Protein AF-A0A6A2WGL2-F1 (afdb_monomer)

Foldseek 3Di:
DDDDDDDDDPDPDDDPPVPPPPPDDDDDDDDDDDDDDDPCPPLNVVLLLVLLQLLQLLLQLLQQQLPHHLCVVPNQQEDDDREAPRHHAPEDPVLNVLSVVSNVVSSVVSVVCCVPDPDDTPRYHDHHYDDLVCLCVLLVQDPDVVRQDCRHYDLSVLVRLLLSLLSVLLPPVRDVVSNVVSVVVNVVSLVVLLVFQQPDDPPDPDGSQRSQCSSQVSSCVSSPDDRSDQGNDHPPVGDPVVVD

Nearest PDB structures (foldseek):
  3icq-assembly1_T  TM=2.685E-01  e=8.295E+00  Schizosaccharomyces pombe

Secondary structure (DSSP, 8-state):
---------S-----TTGGGGSS-S----------------HHHHHHHHHHHHHHHHHHHHHHHTTT--HHHHSTTSEESPPPBS-------HHHHHHHHHHHHHHHHHHHHHHHHSSPPSSEEPP--B--HHHHHHHHT----SS---TTSSHHHHHHHHHHHHHHHHH-TTS-HHHHHHHHHHHHHHHHHHHTTTTSB-TTSS-BHHHHHHHHHHHHHHHT-SS-S---SS--TTTSGGGG-

Mean predicted aligned error: 12.47 Å

Structure (mmCIF, N/CA/C/O backbone):
data_AF-A0A6A2WGL2-F1
#
_entry.id   AF-A0A6A2WGL2-F1
#
loop_
_atom_site.group_PDB
_atom_site.id
_atom_site.type_symbol
_atom_site.label_atom_id
_atom_site.label_alt_id
_atom_site.label_comp_id
_atom_site.label_asym_id
_atom_site.label_entity_id
_atom_site.label_seq_id
_atom_site.pdbx_PDB_ins_code
_atom_site.Cartn_x
_atom_site.Cartn_y
_atom_site.Cartn_z
_atom_site.occupancy
_atom_site.B_iso_or_equiv
_atom_site.auth_seq_id
_atom_site.auth_comp_id
_atom_site.auth_asym_id
_atom_site.auth_atom_id
_atom_site.pdbx_PDB_model_num
ATOM 1 N N . MET A 1 1 ? 11.106 48.483 15.332 1.00 36.28 1 MET A N 1
ATOM 2 C CA . MET A 1 1 ? 10.880 47.188 14.658 1.00 36.28 1 MET A CA 1
ATOM 3 C C . MET A 1 1 ? 9.515 47.279 13.982 1.00 36.28 1 MET A C 1
ATOM 5 O O . MET A 1 1 ? 8.499 47.112 14.638 1.00 36.28 1 MET A O 1
ATOM 9 N N . LYS A 1 2 ? 9.494 47.781 12.741 1.00 23.84 2 LYS A N 1
ATOM 10 C CA . LYS A 1 2 ? 8.288 48.181 11.996 1.00 23.84 2 LYS A CA 1
ATOM 11 C C . LYS A 1 2 ? 7.944 47.111 10.950 1.00 23.84 2 LYS A C 1
ATOM 13 O O . LYS A 1 2 ? 8.839 46.689 10.230 1.00 23.84 2 LYS A O 1
ATOM 18 N N . SER A 1 3 ? 6.660 46.741 10.927 1.00 25.81 3 SER A N 1
ATOM 19 C CA . SER A 1 3 ? 5.815 46.317 9.793 1.00 25.81 3 SER A CA 1
ATOM 20 C C . SER A 1 3 ? 6.381 45.362 8.734 1.00 25.81 3 SER A C 1
ATOM 22 O O . SER A 1 3 ? 7.195 45.783 7.926 1.00 25.81 3 SER A O 1
ATOM 24 N N . TYR A 1 4 ? 5.804 44.159 8.641 1.00 25.84 4 TYR A N 1
ATOM 25 C CA . TYR A 1 4 ? 5.390 43.527 7.374 1.00 25.84 4 TYR A CA 1
ATOM 26 C C . TYR A 1 4 ? 4.260 42.522 7.675 1.00 25.84 4 TYR A C 1
ATOM 28 O O . TYR A 1 4 ? 4.445 41.310 7.691 1.00 25.84 4 TYR A O 1
ATOM 36 N N . ILE A 1 5 ? 3.081 43.064 7.980 1.00 33.53 5 ILE A N 1
ATOM 37 C CA . ILE A 1 5 ? 1.790 42.418 7.733 1.00 33.53 5 ILE A CA 1
ATOM 38 C C . ILE A 1 5 ? 1.185 43.274 6.630 1.00 33.53 5 ILE A C 1
ATOM 40 O O . ILE A 1 5 ? 0.876 44.424 6.908 1.00 33.53 5 ILE A O 1
ATOM 44 N N . GLU A 1 6 ? 1.140 42.759 5.402 1.00 29.11 6 GLU A N 1
ATOM 45 C CA . GLU A 1 6 ? 0.156 43.074 4.352 1.00 29.11 6 GLU A CA 1
ATOM 46 C C . GLU A 1 6 ? 0.582 42.434 3.021 1.00 29.11 6 GLU A C 1
ATOM 48 O O . GLU A 1 6 ? 1.764 42.409 2.678 1.00 29.11 6 GLU A O 1
ATOM 53 N N . ASN A 1 7 ? -0.425 41.959 2.279 1.00 24.44 7 ASN A N 1
ATOM 54 C CA . ASN A 1 7 ? -0.412 41.394 0.920 1.00 24.44 7 ASN A CA 1
ATOM 55 C C . ASN A 1 7 ? -0.391 39.861 0.804 1.00 24.44 7 ASN A C 1
ATOM 57 O O . ASN A 1 7 ? 0.501 39.272 0.199 1.00 24.44 7 ASN A O 1
ATOM 61 N N . TYR A 1 8 ? -1.464 39.225 1.282 1.00 25.55 8 TYR A N 1
ATOM 62 C CA . TYR A 1 8 ? -2.014 38.057 0.589 1.00 25.55 8 TYR A CA 1
ATOM 63 C C . TYR A 1 8 ? -3.173 38.525 -0.296 1.00 25.55 8 TYR A C 1
ATOM 65 O O . TYR A 1 8 ? -4.264 38.815 0.188 1.00 25.55 8 TYR A O 1
ATOM 73 N N . ASP A 1 9 ? -2.906 38.625 -1.597 1.00 27.02 9 ASP A N 1
ATOM 74 C CA . ASP A 1 9 ? -3.932 38.749 -2.631 1.00 27.02 9 ASP A CA 1
ATOM 75 C C . ASP A 1 9 ? -4.714 37.424 -2.698 1.00 27.02 9 ASP A C 1
ATOM 77 O O . ASP A 1 9 ? -4.143 36.343 -2.862 1.00 27.02 9 ASP A O 1
ATOM 81 N N . VAL A 1 10 ? -6.034 37.509 -2.528 1.00 36.06 10 VAL A N 1
ATOM 82 C CA . VAL A 1 10 ? -6.990 36.392 -2.404 1.00 36.06 10 VAL A CA 1
ATOM 83 C C . VAL A 1 10 ? -7.327 35.769 -3.770 1.00 36.06 10 VAL A C 1
ATOM 85 O O . VAL A 1 10 ? -8.364 35.135 -3.961 1.00 36.06 10 VAL A O 1
ATOM 88 N N . SER A 1 11 ? -6.447 35.898 -4.758 1.00 31.61 11 SER A N 1
ATOM 89 C CA . SER A 1 11 ? -6.623 35.318 -6.086 1.00 31.61 11 SER A CA 1
ATOM 90 C C . SER A 1 11 ? -5.542 34.270 -6.365 1.00 31.61 11 SER A C 1
ATOM 92 O O . SER A 1 11 ? -4.503 34.525 -6.963 1.00 31.61 11 SER A O 1
ATOM 94 N N . GLY A 1 12 ? -5.786 33.033 -5.921 1.00 36.41 12 GLY A N 1
ATOM 95 C CA . GLY A 1 12 ? -4.891 31.885 -6.114 1.00 36.41 12 GLY A CA 1
ATOM 96 C C . GLY A 1 12 ? -4.581 31.561 -7.585 1.00 36.41 12 GLY A C 1
ATOM 97 O O . GLY A 1 12 ? -5.156 30.639 -8.168 1.00 36.41 12 GLY A O 1
ATOM 98 N N . ARG A 1 13 ? -3.620 32.272 -8.181 1.00 27.39 13 ARG A N 1
ATOM 99 C CA . ARG A 1 13 ? -3.036 31.989 -9.497 1.00 27.39 13 ARG A CA 1
ATOM 100 C C . ARG A 1 13 ? -1.512 32.063 -9.426 1.00 27.39 13 ARG A C 1
ATOM 102 O O . ARG A 1 13 ? -0.927 33.135 -9.502 1.00 27.39 13 ARG A O 1
ATOM 109 N N . PHE A 1 14 ? -0.862 30.902 -9.380 1.00 32.06 14 PHE A N 1
ATOM 110 C CA . PHE A 1 14 ? 0.558 30.802 -9.725 1.00 32.06 14 PHE A CA 1
ATOM 111 C C . PHE A 1 14 ? 0.734 30.878 -11.250 1.00 32.06 14 PHE A C 1
ATOM 113 O O . PHE A 1 14 ? -0.003 30.233 -12.001 1.00 32.06 14 PHE A O 1
ATOM 120 N N . THR A 1 15 ? 1.700 31.679 -11.713 1.00 33.75 15 THR A N 1
ATOM 121 C CA . THR A 1 15 ? 1.966 31.925 -13.142 1.00 33.75 15 THR A CA 1
ATOM 122 C C . THR A 1 15 ? 3.130 31.078 -13.676 1.00 33.75 15 THR A C 1
ATOM 124 O O . THR A 1 15 ? 3.989 30.605 -12.940 1.00 33.75 15 THR A O 1
ATOM 127 N N . SER A 1 16 ? 3.173 30.888 -15.000 1.00 34.72 16 SER A N 1
ATOM 128 C CA . SER A 1 16 ? 4.061 29.985 -15.763 1.00 34.72 16 SER A CA 1
ATOM 129 C C . SER A 1 16 ? 5.571 30.280 -15.706 1.00 34.72 16 SER A C 1
ATOM 131 O O . SER A 1 16 ? 6.351 29.703 -16.471 1.00 34.72 16 SER A O 1
ATOM 133 N N . ARG A 1 17 ? 6.019 31.204 -14.852 1.00 30.33 17 ARG A N 1
ATOM 134 C CA . ARG A 1 17 ? 7.416 31.650 -14.797 1.00 30.33 17 ARG A CA 1
ATOM 135 C C . ARG A 1 17 ? 8.270 30.813 -13.829 1.00 30.33 17 ARG A C 1
ATOM 137 O O . ARG A 1 17 ? 9.447 30.651 -14.134 1.00 30.33 17 ARG A O 1
ATOM 144 N N . ASP A 1 18 ? 7.673 30.141 -12.840 1.00 33.06 18 ASP A N 1
ATOM 145 C CA . ASP A 1 18 ? 8.401 29.307 -11.858 1.00 33.06 18 ASP A CA 1
ATOM 146 C C . ASP A 1 18 ? 8.795 27.904 -12.362 1.00 33.06 18 ASP A C 1
ATOM 148 O O . ASP A 1 18 ? 9.671 27.254 -11.802 1.00 33.06 18 ASP A O 1
ATOM 152 N N . LEU A 1 19 ? 8.228 27.438 -13.480 1.00 39.41 19 LEU A N 1
ATOM 153 C CA . LEU A 1 19 ? 8.537 26.119 -14.064 1.00 39.41 19 LEU A CA 1
ATOM 154 C C . LEU A 1 19 ? 9.695 26.140 -15.081 1.00 39.41 19 LEU A C 1
ATOM 156 O O . LEU A 1 19 ? 10.021 25.116 -15.682 1.00 39.41 19 LEU A O 1
ATOM 160 N N . ARG A 1 20 ? 10.333 27.297 -15.305 1.00 32.31 20 ARG A N 1
ATOM 161 C CA . ARG A 1 20 ? 11.395 27.451 -16.319 1.00 32.31 20 ARG A CA 1
ATOM 162 C C . ARG A 1 20 ? 12.791 27.006 -15.868 1.00 32.31 20 ARG A C 1
ATOM 164 O O . ARG A 1 20 ? 13.670 26.905 -16.719 1.00 32.31 20 ARG A O 1
ATOM 171 N N . GLY A 1 21 ? 12.992 26.695 -14.587 1.00 28.42 21 GLY A N 1
ATOM 172 C CA . GLY A 1 21 ? 14.300 26.296 -14.051 1.00 28.42 21 GLY A CA 1
ATOM 173 C C . GLY A 1 21 ? 14.721 24.849 -14.332 1.00 28.42 21 GLY A C 1
ATOM 174 O O . GLY A 1 21 ? 15.909 24.556 -14.299 1.00 28.42 21 GLY A O 1
ATOM 175 N N . PHE A 1 22 ? 13.788 23.943 -14.644 1.00 32.47 22 PHE A N 1
ATOM 176 C CA . PHE A 1 22 ? 14.088 22.501 -14.680 1.00 32.47 22 PHE A CA 1
ATOM 177 C C . PHE A 1 22 ? 14.229 21.904 -16.094 1.00 32.47 22 PHE A C 1
ATOM 179 O O . PHE A 1 22 ? 14.658 20.767 -16.250 1.00 32.47 22 PHE A O 1
ATOM 186 N N . GLY A 1 23 ? 13.860 22.653 -17.141 1.00 28.23 23 GLY A N 1
ATOM 187 C CA . GLY A 1 23 ? 13.575 22.095 -18.473 1.00 28.23 23 GLY A CA 1
ATOM 188 C C . GLY A 1 23 ? 14.530 22.466 -19.611 1.00 28.23 23 GLY A C 1
ATOM 189 O O . GLY A 1 23 ? 14.150 22.326 -20.771 1.00 28.23 23 GLY A O 1
ATOM 190 N N . ARG A 1 24 ? 15.736 22.985 -19.349 1.00 30.56 24 ARG A N 1
ATOM 191 C CA . ARG A 1 24 ? 16.671 23.364 -20.428 1.00 30.56 24 ARG A CA 1
ATOM 192 C C . ARG A 1 24 ? 18.068 22.793 -20.226 1.00 30.56 24 ARG A C 1
ATOM 194 O O . ARG A 1 24 ? 18.948 23.489 -19.738 1.00 30.56 24 ARG A O 1
ATOM 201 N N . ARG A 1 25 ? 18.265 21.560 -20.696 1.00 28.47 25 ARG A N 1
ATOM 202 C CA . ARG A 1 25 ? 19.442 21.099 -21.463 1.00 28.47 25 ARG A CA 1
ATOM 203 C C . ARG A 1 25 ? 19.284 19.606 -21.731 1.00 28.47 25 ARG A C 1
ATOM 205 O O . ARG A 1 25 ? 19.465 18.826 -20.811 1.00 28.47 25 ARG A O 1
ATOM 212 N N . LEU A 1 26 ? 18.928 19.259 -22.970 1.00 25.55 26 LEU A N 1
ATOM 213 C CA . LEU A 1 26 ? 19.309 18.047 -23.722 1.00 25.55 26 LEU A CA 1
ATOM 214 C C . LEU A 1 26 ? 18.261 17.788 -24.813 1.00 25.55 26 LEU A C 1
ATOM 216 O O . LEU A 1 26 ? 17.354 16.980 -24.663 1.00 25.55 26 LEU A O 1
ATOM 220 N N . LEU A 1 27 ? 18.388 18.512 -25.923 1.00 27.78 27 LEU A N 1
ATOM 221 C CA . LEU A 1 27 ? 17.825 18.110 -27.209 1.00 27.78 27 LEU A CA 1
ATOM 222 C C . LEU A 1 27 ? 18.878 18.400 -28.274 1.00 27.78 27 LEU A C 1
ATOM 224 O O . LEU A 1 27 ? 19.036 19.554 -28.659 1.00 27.78 27 LEU A O 1
ATOM 228 N N . VAL A 1 28 ? 19.575 17.366 -28.742 1.00 25.92 28 VAL A N 1
ATOM 229 C CA . VAL A 1 28 ? 20.161 17.328 -30.089 1.00 25.92 28 VAL A CA 1
ATOM 230 C C . VAL A 1 28 ? 20.095 15.882 -30.585 1.00 25.92 28 VAL A C 1
ATOM 232 O O . VAL A 1 28 ? 20.586 14.986 -29.905 1.00 25.92 28 VAL A O 1
ATOM 235 N N . GLY A 1 29 ? 19.504 15.682 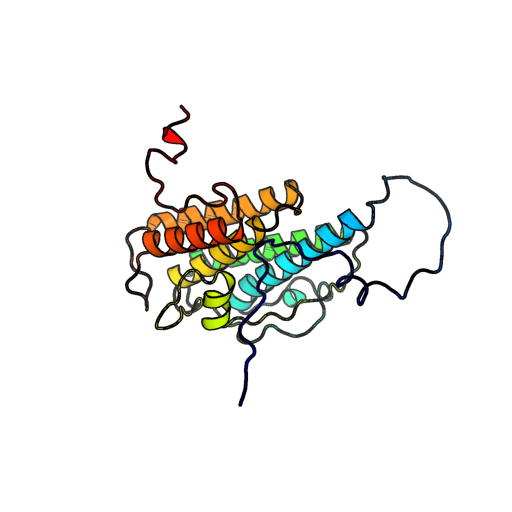-31.771 1.00 24.75 29 GLY A N 1
ATOM 236 C CA . GLY A 1 29 ? 19.700 14.480 -32.592 1.00 24.75 29 GLY A CA 1
ATOM 237 C C . GLY A 1 29 ? 18.427 13.771 -33.070 1.00 24.75 29 GLY A C 1
ATOM 238 O O . GLY A 1 29 ? 18.055 12.744 -32.517 1.00 24.75 29 GLY A O 1
ATOM 239 N N . GLN A 1 30 ? 17.786 14.286 -34.128 1.00 28.25 30 GLN A N 1
ATOM 240 C CA . GLN A 1 30 ? 16.960 13.484 -35.056 1.00 28.25 30 GLN A CA 1
ATOM 241 C C . GLN A 1 30 ? 17.913 12.733 -36.026 1.00 28.25 30 GLN A C 1
ATOM 243 O O . GLN A 1 30 ? 18.999 13.243 -36.273 1.00 28.25 30 GLN A O 1
ATOM 248 N N . THR A 1 31 ? 17.684 11.548 -36.610 1.00 27.31 31 THR A N 1
ATOM 249 C CA . THR A 1 31 ? 16.651 11.004 -37.537 1.00 27.31 31 THR A CA 1
ATOM 250 C C . THR A 1 31 ? 17.123 9.549 -37.875 1.00 27.31 31 THR A C 1
ATOM 252 O O . THR A 1 31 ? 18.311 9.285 -37.744 1.00 27.31 31 THR A O 1
ATOM 255 N N . THR A 1 32 ? 16.350 8.514 -38.251 1.00 25.92 32 THR A N 1
ATOM 256 C CA . THR A 1 32 ? 15.455 8.313 -39.418 1.00 25.92 32 THR A CA 1
ATOM 257 C C . THR A 1 32 ? 14.655 6.981 -39.287 1.00 25.92 32 THR A C 1
ATOM 259 O O . THR A 1 32 ? 15.206 6.004 -38.800 1.00 25.92 32 THR A O 1
ATOM 262 N N . ALA A 1 33 ? 13.394 6.968 -39.781 1.00 26.39 33 ALA A N 1
ATOM 263 C CA . ALA A 1 33 ? 12.636 5.868 -40.450 1.00 26.39 33 ALA A CA 1
ATOM 264 C C . ALA A 1 33 ? 12.412 4.487 -39.743 1.00 26.39 33 ALA A C 1
ATOM 266 O O . ALA A 1 33 ? 13.353 3.867 -39.291 1.00 26.39 33 ALA A O 1
ATOM 267 N N . THR A 1 34 ? 11.246 3.811 -39.678 1.00 28.20 34 THR A N 1
ATOM 268 C CA . THR A 1 34 ? 9.837 4.031 -40.075 1.00 28.20 34 THR A CA 1
ATOM 269 C C . THR A 1 34 ? 8.965 2.973 -39.361 1.00 28.20 34 THR A C 1
ATOM 271 O O . THR A 1 34 ? 9.225 1.784 -39.498 1.00 28.20 34 THR A O 1
ATOM 274 N N . THR A 1 35 ? 7.935 3.387 -38.616 1.00 27.27 35 THR A N 1
ATOM 275 C CA . THR A 1 35 ? 6.614 2.731 -38.412 1.00 27.27 35 THR A CA 1
ATOM 276 C C . THR A 1 35 ? 5.851 3.607 -37.412 1.00 27.27 35 THR A C 1
ATOM 278 O O . THR A 1 35 ? 6.120 3.612 -36.214 1.00 27.27 35 THR A O 1
ATOM 281 N N . ARG A 1 36 ? 4.965 4.475 -37.921 1.00 24.45 36 ARG A N 1
ATOM 282 C CA . ARG A 1 36 ? 4.274 5.491 -37.112 1.00 24.45 36 ARG A CA 1
ATOM 283 C C . ARG A 1 36 ? 3.147 4.857 -36.293 1.00 24.45 36 ARG A C 1
ATOM 285 O O . ARG A 1 36 ? 2.020 4.765 -36.764 1.00 24.45 36 ARG A O 1
ATOM 292 N N . PHE A 1 37 ? 3.432 4.534 -35.038 1.00 34.25 37 PHE A N 1
ATOM 293 C CA . PHE A 1 37 ? 2.474 4.813 -33.967 1.00 34.25 37 PHE A CA 1
ATOM 294 C C . PHE A 1 37 ? 2.588 6.307 -33.624 1.00 34.25 37 PHE A C 1
ATOM 296 O O . PHE A 1 37 ? 3.702 6.840 -33.689 1.00 34.25 37 PHE A O 1
ATOM 303 N N . PRO A 1 38 ? 1.488 7.028 -33.331 1.00 31.28 38 PRO A N 1
ATOM 304 C CA . PRO A 1 38 ? 1.571 8.454 -33.046 1.00 31.28 38 PRO A CA 1
ATOM 305 C C . PRO A 1 38 ? 2.524 8.661 -31.871 1.00 31.28 38 PRO A C 1
ATOM 307 O O . PRO A 1 38 ? 2.340 8.078 -30.802 1.00 31.28 38 PRO A O 1
ATOM 310 N N . ALA A 1 39 ? 3.567 9.459 -32.110 1.00 38.34 39 ALA A N 1
ATOM 311 C CA . ALA A 1 39 ? 4.531 9.847 -31.100 1.00 38.34 39 ALA A CA 1
ATOM 312 C C . ALA A 1 39 ? 3.758 10.371 -29.890 1.00 38.34 39 ALA A C 1
ATOM 314 O O . ALA A 1 39 ? 3.045 11.373 -29.975 1.00 38.34 39 ALA A O 1
ATOM 315 N N . ILE A 1 40 ? 3.862 9.643 -28.783 1.00 47.44 40 ILE A N 1
ATOM 316 C CA . ILE A 1 40 ? 3.313 10.024 -27.490 1.00 47.44 40 ILE A CA 1
ATOM 317 C C . ILE A 1 40 ? 3.977 11.363 -27.147 1.00 47.44 40 ILE A C 1
ATOM 319 O O . ILE A 1 40 ? 5.140 11.395 -26.756 1.00 47.44 40 ILE A O 1
ATOM 323 N N . GLY A 1 41 ? 3.284 12.481 -27.397 1.00 45.66 41 GLY A N 1
ATOM 324 C CA . GLY A 1 41 ? 3.835 13.821 -27.188 1.00 45.66 41 GLY A CA 1
ATOM 325 C C . GLY A 1 41 ? 4.374 13.973 -25.763 1.00 45.66 41 GLY A C 1
ATOM 326 O O . GLY A 1 41 ? 3.863 13.334 -24.843 1.00 45.66 41 GLY A O 1
ATOM 327 N N . GLY A 1 42 ? 5.386 14.824 -25.555 1.00 57.91 42 GLY A N 1
ATOM 328 C CA . GLY A 1 42 ? 6.131 14.912 -24.283 1.00 57.91 42 GLY A CA 1
ATOM 329 C C . GLY A 1 42 ? 5.269 15.091 -23.021 1.00 57.91 42 GLY A C 1
ATOM 330 O O . GLY A 1 42 ? 5.643 14.656 -21.937 1.00 57.91 42 GLY A O 1
ATOM 331 N N . PHE A 1 43 ? 4.060 15.635 -23.161 1.00 63.31 43 PHE A N 1
ATOM 332 C CA . PHE A 1 43 ? 3.079 15.745 -22.082 1.00 63.31 43 PHE A CA 1
ATOM 333 C C . PHE A 1 43 ? 2.498 14.400 -21.604 1.00 63.31 43 PHE A C 1
ATOM 335 O O . PHE A 1 43 ? 2.190 14.241 -20.424 1.00 63.31 43 PHE A O 1
ATOM 342 N N . HIS A 1 44 ? 2.342 13.421 -22.494 1.00 72.81 44 HIS A N 1
ATOM 343 C CA . HIS A 1 44 ? 1.874 12.081 -22.144 1.00 72.81 44 HIS A CA 1
ATOM 344 C C . HIS A 1 44 ? 2.985 11.238 -21.514 1.00 72.81 44 HIS A C 1
ATOM 346 O O . HIS A 1 44 ? 2.703 10.490 -20.581 1.00 72.81 44 HIS A O 1
ATOM 352 N N . LEU A 1 45 ? 4.236 11.402 -21.960 1.00 79.69 45 LEU A N 1
ATOM 353 C CA . LEU A 1 45 ? 5.382 10.712 -21.366 1.00 79.69 45 LEU A CA 1
ATOM 354 C C . LEU A 1 45 ? 5.574 11.119 -19.899 1.00 79.69 45 LEU A C 1
ATOM 356 O O . LEU A 1 45 ? 5.607 10.249 -19.038 1.00 79.69 45 LEU A O 1
ATOM 360 N N . ALA A 1 46 ? 5.536 12.418 -19.592 1.00 80.31 46 ALA A N 1
ATOM 361 C CA . ALA A 1 46 ? 5.627 12.912 -18.214 1.00 80.31 46 ALA A CA 1
ATOM 362 C C . ALA A 1 46 ? 4.515 12.362 -17.293 1.00 80.31 46 ALA A C 1
ATOM 364 O O . ALA A 1 46 ? 4.731 12.106 -16.109 1.00 80.31 46 ALA A O 1
ATOM 365 N N . ARG A 1 47 ? 3.305 12.138 -17.826 1.00 78.44 47 ARG A N 1
ATOM 366 C CA . ARG A 1 47 ? 2.202 11.512 -17.069 1.00 78.44 47 ARG A CA 1
ATOM 367 C C . ARG A 1 47 ? 2.466 10.034 -16.788 1.00 78.44 47 ARG A C 1
ATOM 369 O O . ARG A 1 47 ? 2.104 9.546 -15.719 1.00 78.44 47 ARG A O 1
ATOM 376 N N . ILE A 1 48 ? 3.066 9.329 -17.746 1.00 81.81 48 ILE A N 1
ATOM 377 C CA . ILE A 1 48 ? 3.470 7.930 -17.586 1.00 81.81 48 ILE A CA 1
ATOM 378 C C . ILE A 1 48 ? 4.616 7.840 -16.571 1.00 81.81 48 ILE A C 1
ATOM 380 O O . ILE A 1 48 ? 4.562 6.984 -15.695 1.00 81.81 48 ILE A O 1
ATOM 384 N N . GLU A 1 49 ? 5.595 8.743 -16.622 1.00 84.56 49 GLU A N 1
ATOM 385 C CA . GLU A 1 49 ? 6.697 8.817 -15.652 1.00 84.56 49 GLU A CA 1
ATOM 386 C C . GLU A 1 49 ? 6.188 9.022 -14.228 1.00 84.56 49 GLU A C 1
ATOM 388 O O . GLU A 1 49 ? 6.520 8.233 -13.344 1.00 84.56 49 GLU A O 1
ATOM 393 N N . LEU A 1 50 ? 5.320 10.018 -14.015 1.00 80.69 50 LEU A N 1
ATOM 394 C CA . LEU A 1 50 ? 4.702 10.260 -12.711 1.00 80.69 50 LEU A CA 1
ATOM 395 C C . LEU A 1 50 ? 3.962 9.014 -12.208 1.00 80.69 50 LEU A C 1
ATOM 397 O O . LEU A 1 50 ? 4.075 8.639 -11.043 1.00 80.69 50 LEU A O 1
ATOM 401 N N . PHE A 1 51 ? 3.221 8.341 -13.089 1.00 81.19 51 PHE A N 1
ATOM 402 C CA . PHE A 1 51 ? 2.519 7.120 -12.719 1.00 81.19 51 PHE A CA 1
ATOM 403 C C . PHE A 1 51 ? 3.469 5.989 -12.323 1.00 81.19 51 PHE A C 1
ATOM 405 O O . PHE A 1 51 ? 3.252 5.323 -11.312 1.00 81.19 51 PHE A O 1
ATOM 412 N N . VAL A 1 52 ? 4.517 5.766 -13.110 1.00 87.25 52 VAL A N 1
ATOM 413 C CA . VAL A 1 52 ? 5.516 4.735 -12.836 1.00 87.25 52 VAL A CA 1
ATOM 414 C C . VAL A 1 52 ? 6.227 5.016 -11.517 1.00 87.25 52 VAL A C 1
ATOM 416 O O . VAL A 1 52 ? 6.411 4.089 -10.736 1.00 87.25 52 VAL A O 1
ATOM 419 N N . GLN A 1 53 ? 6.546 6.275 -11.209 1.00 86.44 53 GLN A N 1
ATOM 420 C CA . GLN A 1 53 ? 7.114 6.657 -9.915 1.00 86.44 53 GLN A CA 1
ATOM 421 C C . GLN A 1 53 ? 6.168 6.318 -8.756 1.00 86.44 53 GLN A C 1
ATOM 423 O O . GLN A 1 53 ? 6.595 5.695 -7.787 1.00 86.44 53 GLN A O 1
ATOM 428 N N . LEU A 1 54 ? 4.875 6.638 -8.873 1.00 82.06 54 LEU A N 1
ATOM 429 C CA . LEU A 1 54 ? 3.875 6.278 -7.859 1.00 82.06 54 LEU A CA 1
ATOM 430 C C . LEU A 1 54 ? 3.720 4.755 -7.713 1.00 82.06 54 LEU A C 1
ATOM 432 O O . LEU A 1 54 ? 3.610 4.246 -6.596 1.00 82.06 54 LEU A O 1
ATOM 436 N N . LEU A 1 55 ? 3.768 4.006 -8.822 1.00 86.81 55 LEU A N 1
ATOM 437 C CA . LEU A 1 55 ? 3.795 2.544 -8.778 1.00 86.81 55 LEU A CA 1
ATOM 438 C C . LEU A 1 55 ? 5.048 2.019 -8.082 1.00 86.81 55 LEU A C 1
ATOM 440 O O . LEU A 1 55 ? 4.930 1.077 -7.304 1.00 86.81 55 LEU A O 1
ATOM 444 N N . ILE A 1 56 ? 6.224 2.603 -8.324 1.00 89.81 56 ILE A N 1
ATOM 445 C CA . ILE A 1 56 ? 7.468 2.219 -7.646 1.00 89.81 56 ILE A CA 1
ATOM 446 C C . ILE A 1 56 ? 7.328 2.440 -6.140 1.00 89.81 56 ILE A C 1
ATOM 448 O O . ILE A 1 56 ? 7.607 1.515 -5.384 1.00 89.81 56 ILE A O 1
ATOM 452 N N . VAL A 1 57 ? 6.826 3.602 -5.704 1.00 87.19 57 VAL A N 1
ATOM 453 C CA . VAL A 1 57 ? 6.581 3.897 -4.279 1.00 87.19 57 VAL A CA 1
ATOM 454 C C . VAL A 1 57 ? 5.665 2.842 -3.657 1.00 87.19 57 VAL A C 1
ATOM 456 O O . VAL A 1 57 ? 6.016 2.248 -2.638 1.00 87.19 57 VAL A O 1
ATOM 459 N N . LYS A 1 58 ? 4.526 2.542 -4.296 1.00 87.38 58 LYS A N 1
ATOM 460 C CA . LYS A 1 58 ? 3.570 1.537 -3.804 1.00 87.38 58 LYS A CA 1
ATOM 461 C C . LYS A 1 58 ? 4.157 0.126 -3.779 1.00 87.38 58 LYS A C 1
ATOM 463 O O . LYS A 1 58 ? 3.923 -0.635 -2.845 1.00 87.38 58 LYS A O 1
ATOM 468 N N . THR A 1 59 ? 4.919 -0.231 -4.808 1.00 91.38 59 THR A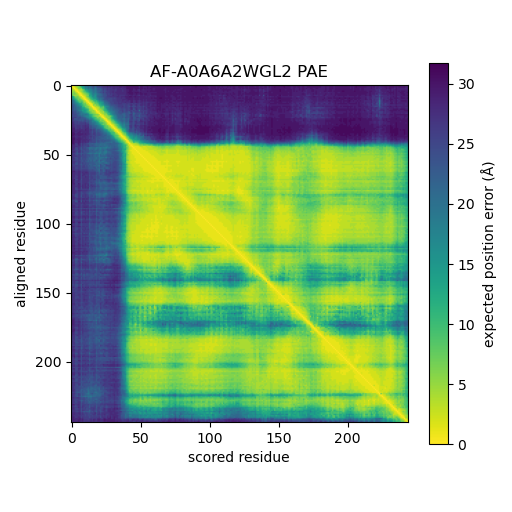 N 1
ATOM 469 C CA . THR A 1 59 ? 5.519 -1.565 -4.935 1.00 91.38 59 THR A CA 1
ATOM 470 C C . THR A 1 59 ? 6.625 -1.768 -3.911 1.00 91.38 59 THR A C 1
ATOM 472 O O . THR A 1 59 ? 6.651 -2.805 -3.258 1.00 91.38 59 THR A O 1
ATOM 475 N N . GLU A 1 60 ? 7.508 -0.783 -3.729 1.00 91.25 60 GLU A N 1
ATOM 476 C CA . GLU A 1 60 ? 8.505 -0.804 -2.657 1.00 91.25 60 GLU A CA 1
ATOM 477 C C . GLU A 1 60 ? 7.815 -0.881 -1.298 1.00 91.25 60 GLU A C 1
ATOM 479 O O . GLU A 1 60 ? 8.192 -1.721 -0.493 1.00 91.25 60 GLU A O 1
ATOM 484 N N . PHE A 1 61 ? 6.759 -0.099 -1.055 1.00 88.44 61 PHE A N 1
ATOM 485 C CA . PHE A 1 61 ? 6.006 -0.189 0.195 1.00 88.44 61 PHE A CA 1
ATOM 486 C C . PHE A 1 61 ? 5.514 -1.622 0.473 1.00 88.44 61 PHE A C 1
ATOM 488 O O . PHE A 1 61 ? 5.839 -2.192 1.517 1.00 88.44 61 PHE A O 1
ATOM 495 N N . PHE A 1 62 ? 4.815 -2.253 -0.477 1.00 91.50 62 PHE A N 1
ATOM 496 C CA . PHE A 1 62 ? 4.329 -3.627 -0.311 1.00 91.50 62 PHE A CA 1
ATOM 497 C C . PHE A 1 62 ? 5.455 -4.654 -0.142 1.00 91.50 62 PHE A C 1
ATOM 499 O O . PHE A 1 62 ? 5.371 -5.513 0.732 1.00 91.50 62 PHE A O 1
ATOM 506 N N . LEU A 1 63 ? 6.523 -4.568 -0.938 1.00 93.69 63 LEU A N 1
ATOM 507 C CA . LEU A 1 63 ? 7.634 -5.520 -0.858 1.00 93.69 63 LEU A CA 1
ATOM 508 C C . LEU A 1 63 ? 8.413 -5.384 0.448 1.00 93.69 63 LEU A C 1
ATOM 510 O O . LEU A 1 63 ? 8.699 -6.392 1.094 1.00 93.69 63 LEU A O 1
ATOM 514 N N . ARG A 1 64 ? 8.696 -4.155 0.890 1.00 91.44 64 ARG A N 1
ATOM 515 C CA . ARG A 1 64 ? 9.427 -3.912 2.142 1.00 91.44 64 ARG A CA 1
ATOM 516 C C . ARG A 1 64 ? 8.648 -4.417 3.349 1.00 91.44 64 ARG A C 1
ATOM 518 O O . ARG A 1 64 ? 9.251 -4.948 4.272 1.00 91.44 64 ARG A O 1
ATOM 525 N N . SER A 1 65 ? 7.319 -4.369 3.277 1.00 91.12 65 SER A N 1
ATOM 526 C CA . SER A 1 65 ? 6.418 -4.920 4.296 1.00 91.12 65 SER A CA 1
ATOM 527 C C . SER A 1 65 ? 6.568 -6.429 4.498 1.00 91.12 65 SER A C 1
ATOM 529 O O . SER A 1 65 ? 6.193 -6.945 5.549 1.00 91.12 65 SER A O 1
ATOM 531 N N . ILE A 1 66 ? 7.104 -7.147 3.508 1.00 92.88 66 ILE A N 1
ATOM 532 C CA . ILE A 1 66 ? 7.318 -8.598 3.560 1.00 92.88 66 ILE A CA 1
ATOM 533 C C . ILE A 1 66 ? 8.800 -8.994 3.525 1.00 92.88 66 ILE A C 1
ATOM 535 O O . ILE A 1 66 ? 9.085 -10.193 3.475 1.00 92.88 66 ILE A O 1
ATOM 539 N N . GLY A 1 67 ? 9.715 -8.022 3.597 1.00 92.19 67 GLY A N 1
ATOM 540 C CA . GLY A 1 67 ? 11.166 -8.233 3.621 1.00 92.19 67 GLY A CA 1
ATOM 541 C C . GLY A 1 67 ? 11.829 -8.315 2.245 1.00 92.19 67 GLY A C 1
ATOM 542 O O . GLY A 1 67 ? 12.938 -8.829 2.137 1.00 92.19 67 GLY A O 1
ATOM 543 N N . LEU A 1 68 ? 11.162 -7.835 1.195 1.00 94.12 68 LEU A N 1
ATOM 544 C CA . LEU A 1 68 ? 11.645 -7.850 -0.186 1.00 94.12 68 LEU A CA 1
ATOM 545 C C . LEU A 1 68 ? 11.811 -6.427 -0.744 1.00 94.12 68 LEU A C 1
ATOM 547 O O . LEU A 1 68 ? 11.363 -5.438 -0.169 1.00 94.12 68 LEU A O 1
ATOM 551 N N . GLN A 1 69 ? 12.426 -6.328 -1.917 1.00 94.06 69 GLN A N 1
ATOM 552 C CA . GLN A 1 69 ? 12.547 -5.114 -2.727 1.00 94.06 69 GLN A CA 1
ATOM 553 C C . GLN A 1 69 ? 12.318 -5.429 -4.207 1.00 94.06 69 GLN A C 1
ATOM 555 O O . GLN A 1 69 ? 12.439 -6.582 -4.628 1.00 94.06 69 GLN A O 1
ATOM 560 N N . ILE A 1 70 ? 12.030 -4.407 -5.025 1.00 95.38 70 ILE A N 1
ATOM 561 C CA . ILE A 1 70 ? 11.748 -4.599 -6.462 1.00 95.38 70 ILE A CA 1
ATOM 562 C C . ILE A 1 70 ? 12.879 -5.375 -7.146 1.00 95.38 70 ILE A C 1
ATOM 564 O O . ILE A 1 70 ? 12.622 -6.319 -7.893 1.00 95.38 70 ILE A O 1
ATOM 568 N N . ASN A 1 71 ? 14.131 -5.031 -6.834 1.00 95.31 71 ASN A N 1
ATOM 569 C CA . ASN A 1 71 ? 15.308 -5.655 -7.433 1.00 95.31 71 ASN A CA 1
ATOM 570 C C . ASN A 1 71 ? 15.553 -7.106 -6.980 1.00 95.31 71 ASN A C 1
ATOM 572 O O . ASN A 1 71 ? 16.341 -7.786 -7.626 1.00 95.31 71 ASN A O 1
ATOM 576 N N . ASN A 1 72 ? 14.875 -7.619 -5.939 1.00 95.50 72 ASN A N 1
ATOM 577 C CA . ASN A 1 72 ? 14.887 -9.065 -5.668 1.00 95.50 72 ASN A CA 1
ATOM 578 C C . ASN A 1 72 ? 14.075 -9.847 -6.709 1.00 95.50 72 ASN A C 1
ATOM 580 O O . ASN A 1 72 ? 14.385 -11.000 -6.977 1.00 95.50 72 ASN A O 1
ATOM 584 N N . ILE A 1 73 ? 13.027 -9.234 -7.268 1.00 96.56 73 ILE A N 1
ATOM 585 C CA . ILE A 1 73 ? 12.090 -9.882 -8.199 1.00 96.56 73 ILE A CA 1
ATOM 586 C C . ILE A 1 73 ? 12.455 -9.564 -9.652 1.00 96.56 73 ILE A C 1
ATOM 588 O O . ILE A 1 73 ? 12.336 -10.412 -10.532 1.00 96.56 73 ILE A O 1
ATOM 592 N N . SER A 1 74 ? 12.875 -8.328 -9.921 1.00 96.44 74 SER A N 1
ATOM 593 C CA . SER A 1 74 ? 13.277 -7.869 -11.249 1.00 96.44 74 SER A CA 1
ATOM 594 C C . SER A 1 74 ? 14.562 -7.046 -11.140 1.00 96.44 74 SER A C 1
ATOM 596 O O . SER A 1 74 ? 14.489 -5.815 -11.079 1.00 96.44 74 SER A O 1
ATOM 598 N N . PRO A 1 75 ? 15.735 -7.703 -11.101 1.00 96.19 75 PRO A N 1
ATOM 599 C CA . PRO A 1 75 ? 17.023 -7.024 -11.018 1.00 96.19 75 PRO A CA 1
ATOM 600 C C . PRO A 1 75 ? 17.195 -5.977 -12.126 1.00 96.19 75 PRO A C 1
ATOM 602 O O . PRO A 1 75 ? 16.830 -6.216 -13.276 1.00 96.19 75 PRO A O 1
ATOM 605 N N . GLY A 1 76 ? 17.727 -4.805 -11.774 1.00 94.75 76 GLY A N 1
ATOM 606 C CA . GLY A 1 76 ? 17.982 -3.715 -12.723 1.00 94.75 76 GLY A CA 1
ATOM 607 C C . GLY A 1 76 ? 16.734 -2.975 -13.216 1.00 94.75 76 GLY A C 1
ATOM 608 O O . GLY A 1 76 ? 16.850 -2.103 -14.071 1.00 94.75 76 GLY A O 1
ATOM 609 N N . LEU A 1 77 ? 15.540 -3.280 -12.693 1.00 95.62 77 LEU A N 1
ATOM 610 C CA . LEU A 1 77 ? 14.322 -2.564 -13.083 1.00 95.62 77 LEU A CA 1
ATOM 611 C C . LEU A 1 77 ? 14.294 -1.138 -12.526 1.00 95.62 77 LEU A C 1
ATOM 613 O O . LEU A 1 77 ? 13.812 -0.226 -13.199 1.00 95.62 77 LEU A O 1
ATOM 617 N N . VAL A 1 78 ? 14.805 -0.948 -11.307 1.00 95.12 78 VAL A N 1
ATOM 618 C CA . VAL A 1 78 ? 14.862 0.350 -10.625 1.00 95.12 78 VAL A CA 1
ATOM 619 C C . VAL A 1 78 ? 16.253 0.612 -10.047 1.00 95.12 78 VAL 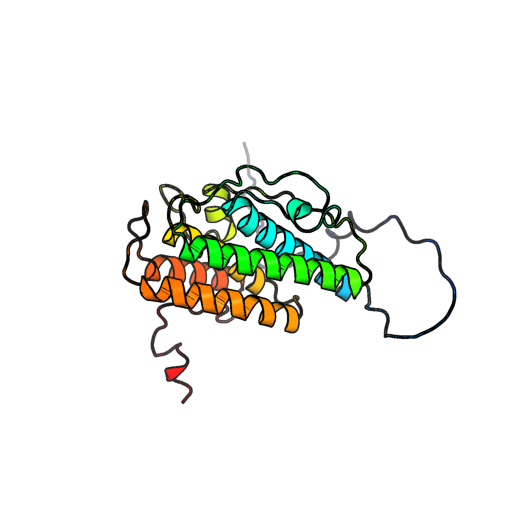A C 1
ATOM 621 O O . VAL A 1 78 ? 16.924 -0.310 -9.581 1.00 95.12 78 VAL A O 1
ATOM 624 N N . GLN A 1 79 ? 16.667 1.877 -10.037 1.00 95.19 79 GLN A N 1
ATOM 625 C CA . GLN A 1 79 ? 17.904 2.355 -9.412 1.00 95.19 79 GLN A CA 1
ATOM 626 C C . GLN A 1 79 ? 17.644 3.610 -8.578 1.00 95.19 79 GLN A C 1
ATOM 628 O O . GLN A 1 79 ? 16.769 4.397 -8.920 1.00 95.19 79 GLN A O 1
ATOM 633 N N . GLY A 1 80 ? 18.400 3.815 -7.502 1.00 90.62 80 GLY A N 1
ATOM 634 C CA . GLY A 1 80 ? 18.251 4.974 -6.619 1.00 90.62 80 GLY A CA 1
ATOM 635 C C . GLY A 1 80 ? 18.373 4.599 -5.140 1.00 90.62 80 GLY A C 1
ATOM 636 O O . GLY A 1 80 ? 18.682 3.446 -4.830 1.00 90.62 80 GLY A O 1
ATOM 637 N N . PRO A 1 81 ? 18.145 5.556 -4.224 1.00 91.75 81 PRO A N 1
ATOM 638 C CA . PRO A 1 81 ? 18.309 5.331 -2.792 1.00 91.75 81 PRO A CA 1
ATOM 639 C C . PRO A 1 81 ? 17.323 4.282 -2.268 1.00 91.75 81 PRO A C 1
ATOM 641 O O . PRO A 1 81 ? 16.199 4.160 -2.758 1.00 91.75 81 PRO A O 1
ATOM 644 N N . ASP A 1 82 ? 17.727 3.517 -1.257 1.00 88.19 82 ASP A N 1
ATOM 645 C CA . ASP A 1 82 ? 16.797 2.622 -0.572 1.00 88.19 82 ASP A CA 1
ATOM 646 C C . ASP A 1 82 ? 15.769 3.412 0.257 1.00 88.19 82 ASP A C 1
ATOM 648 O O . ASP A 1 82 ? 16.089 4.481 0.787 1.00 88.19 82 ASP A O 1
ATOM 652 N N . PRO A 1 83 ? 14.525 2.906 0.378 1.00 89.69 83 PRO A N 1
ATOM 653 C CA . PRO A 1 83 ? 13.515 3.519 1.226 1.00 89.69 83 PRO A CA 1
ATOM 654 C C . PRO A 1 83 ? 13.989 3.667 2.676 1.00 89.69 83 PRO A C 1
ATOM 656 O O . PRO A 1 83 ? 14.468 2.717 3.297 1.00 89.69 83 PRO A O 1
ATOM 659 N N . ILE A 1 84 ? 13.790 4.849 3.247 1.00 88.44 84 ILE A N 1
ATOM 660 C CA . ILE A 1 84 ? 14.134 5.158 4.631 1.00 88.44 84 ILE A CA 1
ATOM 661 C C . ILE A 1 84 ? 13.005 4.668 5.540 1.00 88.44 84 ILE A C 1
ATOM 663 O O . ILE A 1 84 ? 11.840 5.018 5.335 1.00 88.44 84 ILE A O 1
ATOM 667 N N . ARG A 1 85 ? 13.363 3.894 6.578 1.00 85.69 85 ARG A N 1
ATOM 668 C CA . ARG A 1 85 ? 12.452 3.383 7.628 1.00 85.69 85 ARG A CA 1
ATOM 669 C C . ARG A 1 85 ? 11.313 2.482 7.126 1.00 85.69 85 ARG A C 1
ATOM 671 O O . ARG A 1 85 ? 10.386 2.185 7.876 1.00 85.69 85 ARG A O 1
ATOM 678 N N . ALA A 1 86 ? 11.402 1.984 5.894 1.00 86.56 86 ALA A N 1
ATOM 679 C CA . ALA A 1 86 ? 10.560 0.882 5.454 1.00 86.56 86 ALA A CA 1
ATOM 680 C C . ALA A 1 86 ? 11.002 -0.413 6.155 1.00 86.56 86 ALA A C 1
ATOM 682 O O . ALA A 1 86 ? 12.195 -0.704 6.222 1.00 86.56 86 ALA A O 1
ATOM 683 N N . THR A 1 87 ? 10.052 -1.166 6.700 1.00 89.25 87 THR A N 1
ATOM 684 C CA . THR A 1 87 ? 10.322 -2.370 7.498 1.00 89.25 87 THR A CA 1
ATOM 685 C C . THR A 1 87 ? 9.206 -3.396 7.315 1.00 89.25 87 THR A C 1
ATOM 687 O O . THR A 1 87 ? 8.192 -3.109 6.677 1.00 89.25 87 THR A O 1
ATOM 690 N N . ASN A 1 88 ? 9.389 -4.587 7.882 1.00 90.69 88 ASN A N 1
ATOM 691 C CA . ASN A 1 88 ? 8.395 -5.649 7.846 1.00 90.69 88 ASN A CA 1
ATOM 692 C C . ASN A 1 88 ? 7.137 -5.246 8.624 1.00 90.69 88 ASN A C 1
ATOM 694 O O . ASN A 1 88 ? 7.212 -4.743 9.746 1.00 90.69 88 ASN A O 1
ATOM 698 N N . ALA A 1 89 ? 5.977 -5.519 8.035 1.00 90.75 89 ALA A N 1
ATOM 699 C CA . ALA A 1 89 ? 4.690 -5.298 8.669 1.00 90.75 89 ALA A CA 1
ATOM 700 C C . ALA A 1 89 ? 4.334 -6.463 9.600 1.00 90.75 89 ALA A C 1
ATOM 702 O O . ALA A 1 89 ? 4.532 -7.632 9.261 1.00 90.75 89 ALA A O 1
ATOM 703 N N . THR A 1 90 ? 3.736 -6.147 10.746 1.00 91.88 90 THR A N 1
ATOM 704 C CA . THR A 1 90 ? 3.169 -7.145 11.660 1.00 91.88 90 THR A CA 1
ATOM 705 C C . THR A 1 90 ? 1.753 -7.486 11.200 1.00 91.88 90 THR A C 1
ATOM 707 O O . THR A 1 90 ? 0.779 -6.843 11.593 1.00 91.88 90 THR A O 1
ATOM 710 N N . VAL A 1 91 ? 1.640 -8.466 10.302 1.00 91.44 91 VAL A N 1
ATOM 711 C CA . VAL A 1 91 ? 0.373 -8.877 9.676 1.00 91.44 91 VAL A CA 1
ATOM 712 C C . VAL A 1 91 ? 0.216 -10.397 9.661 1.00 91.44 91 VAL A C 1
ATOM 714 O O . VAL A 1 91 ? 1.200 -11.135 9.706 1.00 91.44 91 VAL A O 1
ATOM 717 N N . ASP A 1 92 ? -1.026 -10.874 9.586 1.00 91.88 92 ASP A N 1
ATOM 718 C CA . ASP A 1 92 ? -1.328 -12.301 9.475 1.00 91.88 92 ASP A CA 1
ATOM 719 C C . ASP A 1 92 ? -0.925 -12.881 8.104 1.00 91.88 92 ASP A C 1
ATOM 721 O O . ASP A 1 92 ? -0.670 -12.159 7.135 1.00 91.88 92 ASP A O 1
ATOM 725 N N . ILE A 1 93 ? -0.889 -14.214 8.012 1.00 92.94 93 ILE A N 1
ATOM 726 C CA . ILE A 1 93 ? -0.435 -14.941 6.816 1.00 92.94 93 ILE A CA 1
ATOM 727 C C . ILE A 1 93 ? -1.290 -14.612 5.585 1.00 92.94 93 ILE A C 1
ATOM 729 O O . ILE A 1 93 ? -0.744 -14.477 4.487 1.00 92.94 93 ILE A O 1
ATOM 733 N N . LEU A 1 94 ? -2.611 -14.483 5.741 1.00 91.75 94 LEU A N 1
ATOM 734 C CA . LEU A 1 94 ? -3.500 -14.176 4.623 1.00 91.75 94 LEU A CA 1
ATOM 735 C C . LEU A 1 94 ? -3.220 -12.763 4.106 1.00 91.75 94 LEU A C 1
ATOM 737 O O . LEU A 1 94 ? -3.010 -12.580 2.907 1.00 91.75 94 LEU A O 1
ATOM 741 N N . THR A 1 95 ? -3.131 -11.785 5.007 1.00 90.75 95 THR A N 1
ATOM 742 C CA . THR A 1 95 ? -2.767 -10.407 4.657 1.00 90.75 95 THR A CA 1
ATOM 743 C C . THR A 1 95 ? -1.407 -10.345 3.969 1.00 90.75 95 THR A C 1
ATOM 745 O O . THR A 1 95 ? -1.285 -9.727 2.912 1.00 90.75 95 THR A O 1
ATOM 748 N N . ARG A 1 96 ? -0.401 -11.057 4.493 1.00 92.62 96 ARG A N 1
ATOM 749 C CA . ARG A 1 96 ? 0.931 -11.137 3.880 1.00 92.62 96 ARG A CA 1
ATOM 750 C C . ARG A 1 96 ? 0.873 -11.633 2.433 1.00 92.62 96 ARG A C 1
ATOM 752 O O . ARG A 1 96 ? 1.483 -11.022 1.559 1.00 92.62 96 ARG A O 1
ATOM 759 N N . 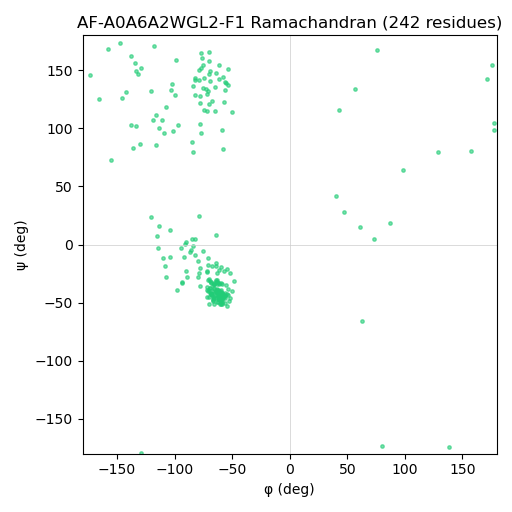ARG A 1 97 ? 0.111 -12.700 2.169 1.00 94.19 97 ARG A N 1
ATOM 760 C CA . ARG A 1 97 ? -0.064 -13.258 0.816 1.00 94.19 97 ARG A CA 1
ATOM 761 C C . ARG A 1 97 ? -0.773 -12.286 -0.123 1.00 94.19 97 ARG A C 1
ATOM 763 O O . ARG A 1 97 ? -0.374 -12.162 -1.275 1.00 94.19 97 ARG A O 1
ATOM 770 N N . ILE A 1 98 ? -1.795 -11.578 0.354 1.00 91.56 98 ILE A N 1
ATOM 771 C CA . ILE A 1 98 ? -2.508 -10.566 -0.443 1.00 91.56 98 ILE A CA 1
ATOM 772 C C . ILE A 1 98 ? -1.550 -9.438 -0.856 1.00 91.56 98 ILE A C 1
ATOM 774 O O . ILE A 1 98 ? -1.491 -9.077 -2.032 1.00 91.56 98 ILE A O 1
ATOM 778 N N . ILE A 1 99 ? -0.752 -8.934 0.090 1.00 91.06 99 ILE A N 1
ATOM 779 C CA . ILE A 1 99 ? 0.256 -7.889 -0.152 1.00 91.06 99 ILE A CA 1
ATOM 780 C C . ILE A 1 99 ? 1.284 -8.349 -1.182 1.00 91.06 99 ILE A C 1
ATOM 782 O O . ILE A 1 99 ? 1.613 -7.608 -2.108 1.00 91.06 99 ILE A O 1
ATOM 786 N N . GLU A 1 100 ? 1.767 -9.584 -1.052 1.00 93.38 100 GLU A N 1
ATOM 787 C CA . GLU A 1 100 ? 2.706 -10.179 -1.997 1.00 93.38 100 GLU A CA 1
ATOM 788 C C . GLU A 1 100 ? 2.123 -10.236 -3.417 1.00 93.38 100 GLU A C 1
ATOM 790 O O . GLU A 1 100 ? 2.784 -9.823 -4.371 1.00 93.38 100 GLU A O 1
ATOM 795 N N . GLN A 1 101 ? 0.863 -10.655 -3.576 1.00 94.06 101 GLN A N 1
ATOM 796 C CA . GLN A 1 101 ? 0.206 -10.674 -4.888 1.00 94.06 101 GLN A CA 1
ATOM 797 C C . GLN A 1 101 ? 0.073 -9.270 -5.493 1.00 94.06 101 GLN A C 1
ATOM 799 O O . GLN A 1 101 ? 0.337 -9.082 -6.686 1.00 94.06 101 GLN A O 1
ATOM 804 N N . PHE A 1 102 ? -0.280 -8.261 -4.689 1.00 92.12 102 PHE A N 1
ATOM 805 C CA . PHE A 1 102 ? -0.312 -6.870 -5.153 1.00 92.12 102 PHE A CA 1
ATOM 806 C C . PHE A 1 102 ? 1.071 -6.386 -5.583 1.00 92.12 102 PHE A C 1
ATOM 808 O O . PHE A 1 102 ? 1.220 -5.808 -6.663 1.00 92.12 102 PHE A O 1
ATOM 815 N N . ALA A 1 103 ? 2.100 -6.674 -4.789 1.00 92.94 103 ALA A N 1
ATOM 816 C CA . ALA A 1 103 ? 3.473 -6.319 -5.104 1.00 92.94 103 ALA A CA 1
ATOM 817 C C . ALA A 1 103 ? 3.956 -6.943 -6.422 1.00 92.94 103 ALA A C 1
ATOM 819 O O . ALA A 1 103 ? 4.431 -6.230 -7.308 1.00 92.94 103 ALA A O 1
ATOM 820 N N . LEU A 1 104 ? 3.783 -8.257 -6.588 1.00 95.00 104 LEU A N 1
ATOM 821 C CA . LEU A 1 104 ? 4.183 -8.989 -7.793 1.00 95.00 104 LEU A CA 1
ATOM 822 C C . LEU A 1 104 ? 3.448 -8.479 -9.038 1.00 95.00 104 LEU A C 1
ATOM 824 O O . LEU A 1 104 ? 4.061 -8.262 -10.090 1.00 95.00 104 LEU A O 1
ATOM 828 N N . SER A 1 105 ? 2.143 -8.220 -8.913 1.00 92.81 105 SER A N 1
ATOM 829 C CA . SER A 1 105 ? 1.346 -7.619 -9.986 1.00 92.81 105 SER A CA 1
ATOM 830 C C . SER A 1 105 ? 1.894 -6.248 -10.392 1.00 92.81 105 SER A C 1
ATOM 832 O O . SER A 1 105 ? 2.027 -5.959 -11.586 1.00 92.81 105 SER A O 1
ATOM 834 N N . ASN A 1 106 ? 2.293 -5.422 -9.422 1.00 91.62 106 ASN A N 1
ATOM 835 C CA . ASN A 1 106 ? 2.849 -4.101 -9.692 1.00 91.62 106 ASN A CA 1
ATOM 836 C C . ASN A 1 106 ? 4.244 -4.159 -10.331 1.00 91.62 106 ASN A C 1
ATOM 838 O O . ASN A 1 106 ? 4.473 -3.439 -11.303 1.00 91.62 106 ASN A O 1
ATOM 842 N N . VAL A 1 107 ? 5.130 -5.074 -9.916 1.00 95.06 107 VAL A N 1
ATOM 843 C CA . VAL A 1 107 ? 6.417 -5.307 -10.608 1.00 95.06 107 VAL A CA 1
ATOM 844 C C . VAL A 1 107 ? 6.184 -5.680 -12.074 1.00 95.06 107 VAL A C 1
ATOM 846 O O . VAL A 1 107 ? 6.802 -5.104 -12.974 1.00 95.06 107 VAL A O 1
ATOM 849 N N . ARG A 1 108 ? 5.244 -6.597 -12.346 1.00 93.62 108 ARG A N 1
ATOM 850 C CA . ARG A 1 108 ? 4.879 -6.976 -13.720 1.00 93.62 108 ARG A CA 1
ATOM 851 C C . ARG A 1 108 ? 4.373 -5.776 -14.524 1.00 93.62 108 ARG A C 1
ATOM 853 O O . ARG A 1 108 ? 4.728 -5.639 -15.694 1.00 93.62 108 ARG A O 1
ATOM 860 N N . ARG A 1 109 ? 3.569 -4.900 -13.915 1.00 89.81 109 ARG A N 1
ATOM 861 C CA . ARG A 1 109 ? 3.062 -3.676 -14.559 1.00 89.81 109 ARG A CA 1
ATOM 862 C C . ARG A 1 109 ? 4.183 -2.691 -14.872 1.00 89.81 109 ARG A C 1
ATOM 864 O O . ARG A 1 109 ? 4.216 -2.185 -15.988 1.00 89.81 109 ARG A O 1
ATOM 871 N N . ILE A 1 110 ? 5.116 -2.465 -13.947 1.00 92.38 110 ILE A N 1
ATOM 872 C CA . ILE A 1 110 ? 6.278 -1.593 -14.176 1.00 92.38 110 ILE A CA 1
ATOM 873 C C . ILE A 1 110 ? 7.092 -2.114 -15.370 1.00 92.38 110 ILE A C 1
ATOM 875 O O . ILE A 1 110 ? 7.354 -1.357 -16.303 1.00 92.38 110 ILE A O 1
ATOM 879 N N . ARG A 1 111 ? 7.391 -3.422 -15.412 1.00 93.94 111 ARG A N 1
ATOM 880 C CA . ARG A 1 111 ? 8.062 -4.060 -16.562 1.00 93.94 111 ARG A CA 1
ATOM 881 C C . ARG A 1 111 ? 7.29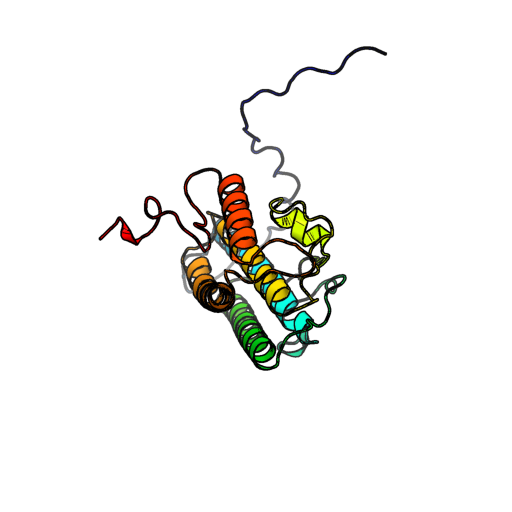0 -3.876 -17.867 1.00 93.94 111 ARG A C 1
ATOM 883 O O . ARG A 1 111 ? 7.879 -3.561 -18.894 1.00 93.94 111 ARG A O 1
ATOM 890 N N . ALA A 1 112 ? 5.973 -4.074 -17.837 1.00 91.19 112 ALA A N 1
ATOM 891 C CA . ALA A 1 112 ? 5.135 -3.913 -19.019 1.00 91.19 112 ALA A CA 1
ATOM 892 C C . ALA A 1 112 ? 5.142 -2.469 -19.538 1.00 91.19 112 ALA A C 1
ATOM 894 O O . ALA A 1 112 ? 5.161 -2.275 -20.747 1.00 91.19 112 ALA A O 1
ATOM 895 N N . ILE A 1 113 ? 5.157 -1.468 -18.652 1.00 87.88 113 ILE A N 1
ATOM 896 C CA . ILE A 1 113 ? 5.236 -0.057 -19.048 1.00 87.88 113 ILE A CA 1
ATOM 897 C C . ILE A 1 113 ? 6.588 0.238 -19.695 1.00 87.88 113 ILE A C 1
ATOM 899 O O . ILE A 1 113 ? 6.600 0.780 -20.795 1.00 87.88 113 ILE A O 1
ATOM 903 N N . VAL A 1 114 ? 7.702 -0.172 -19.080 1.00 91.00 114 VAL A N 1
ATOM 904 C CA . VAL A 1 114 ? 9.047 -0.042 -19.678 1.00 91.00 114 VAL A CA 1
ATOM 905 C C . VAL A 1 114 ? 9.074 -0.658 -21.079 1.00 91.00 114 VAL A C 1
ATOM 907 O O . VAL A 1 114 ? 9.445 -0.001 -22.040 1.00 91.00 114 VAL A O 1
ATOM 910 N N . ASN A 1 115 ? 8.554 -1.877 -21.234 1.00 89.00 115 ASN A N 1
ATOM 911 C CA . ASN A 1 115 ? 8.569 -2.584 -22.518 1.00 89.00 115 ASN A CA 1
ATOM 912 C C . ASN A 1 115 ? 7.628 -2.003 -23.589 1.00 89.00 115 ASN A C 1
ATOM 914 O O . ASN A 1 115 ? 7.733 -2.370 -24.757 1.00 89.00 115 ASN A O 1
ATOM 918 N N . ARG A 1 116 ? 6.640 -1.185 -23.208 1.00 87.81 116 ARG A N 1
ATOM 919 C CA . ARG A 1 116 ? 5.589 -0.675 -24.113 1.00 87.81 116 ARG A CA 1
ATOM 920 C C . ARG A 1 116 ? 5.655 0.834 -24.326 1.00 87.81 116 ARG A C 1
ATOM 922 O O . ARG A 1 116 ? 4.839 1.370 -25.072 1.00 87.81 116 ARG A O 1
ATOM 929 N N . THR A 1 117 ? 6.572 1.522 -23.658 1.00 85.00 117 THR A N 1
ATOM 930 C CA . THR A 1 117 ? 6.717 2.980 -23.710 1.00 85.00 117 THR A CA 1
ATOM 931 C C . THR A 1 117 ? 8.162 3.357 -24.018 1.00 85.00 117 THR A C 1
ATOM 933 O O . THR A 1 117 ? 9.003 2.491 -24.217 1.00 85.00 117 THR A O 1
ATOM 936 N N . LEU A 1 118 ? 8.451 4.657 -24.083 1.00 85.12 118 LEU A N 1
ATOM 937 C CA . LEU A 1 118 ? 9.806 5.170 -24.314 1.00 85.12 118 LEU A CA 1
ATOM 938 C C . LEU A 1 118 ? 10.655 5.222 -23.029 1.00 85.12 118 LEU A C 1
ATOM 940 O O . LEU A 1 118 ? 11.761 5.758 -23.046 1.00 85.12 118 LEU A O 1
ATOM 944 N N . LEU A 1 119 ? 10.127 4.721 -21.907 1.00 86.44 119 LEU A N 1
ATOM 945 C CA . LEU A 1 119 ? 10.856 4.664 -20.647 1.00 86.44 119 LEU A CA 1
ATOM 946 C C . LEU A 1 119 ? 11.841 3.504 -20.664 1.00 86.44 119 LEU A C 1
ATOM 948 O O . LEU A 1 119 ? 11.449 2.361 -20.877 1.00 86.44 119 LEU A O 1
ATOM 952 N N . ASN A 1 120 ? 13.100 3.798 -20.360 1.00 88.75 120 ASN A N 1
ATOM 953 C CA . ASN A 1 120 ? 14.158 2.799 -20.299 1.00 88.75 120 ASN A CA 1
ATOM 954 C C . ASN A 1 120 ? 14.467 2.441 -18.843 1.00 88.75 120 ASN A C 1
ATOM 956 O O . ASN A 1 120 ? 14.536 3.316 -17.978 1.00 88.75 120 ASN A O 1
ATOM 960 N N . ALA A 1 121 ? 14.664 1.149 -18.582 1.00 89.62 121 ALA A N 1
ATOM 961 C CA . ALA A 1 121 ? 15.223 0.688 -17.318 1.00 89.62 121 ALA A CA 1
ATOM 962 C C . ALA A 1 121 ? 16.753 0.908 -17.295 1.00 89.62 121 ALA A C 1
ATOM 964 O O . ALA A 1 121 ? 17.382 0.855 -18.355 1.00 89.62 121 ALA A O 1
ATOM 965 N N . PRO A 1 122 ? 17.367 1.108 -16.116 1.00 94.50 122 PRO A N 1
ATOM 966 C CA . PRO A 1 122 ? 16.732 1.196 -14.800 1.00 94.50 122 PRO A CA 1
ATOM 967 C C . PRO A 1 122 ? 15.960 2.507 -14.594 1.00 94.50 122 PRO A C 1
ATOM 969 O O . PRO A 1 122 ? 16.454 3.605 -14.850 1.00 94.50 122 PRO A O 1
ATOM 972 N N . LEU A 1 123 ? 14.741 2.385 -14.070 1.00 93.81 123 LEU A N 1
ATOM 973 C CA . LEU A 1 123 ? 13.910 3.530 -13.711 1.00 93.81 123 LEU A CA 1
ATOM 974 C C . LEU A 1 123 ? 14.432 4.185 -12.431 1.00 93.81 123 LEU A C 1
ATOM 976 O O . LEU A 1 123 ? 14.849 3.497 -11.500 1.00 93.81 123 LEU A O 1
ATOM 980 N N . GLN A 1 124 ? 14.357 5.513 -12.352 1.00 92.56 124 GLN A N 1
ATOM 981 C CA . GLN A 1 124 ? 14.743 6.230 -11.138 1.00 92.56 124 GLN A CA 1
ATOM 982 C C . GLN A 1 124 ? 13.735 5.961 -10.017 1.00 92.56 124 GLN A C 1
ATOM 984 O O . GLN A 1 124 ? 12.544 6.255 -10.146 1.00 92.56 124 GLN A O 1
ATOM 989 N N . ARG A 1 125 ? 14.225 5.406 -8.910 1.00 90.56 125 ARG A N 1
ATOM 990 C CA . ARG A 1 125 ? 13.479 5.197 -7.676 1.00 90.56 125 ARG A CA 1
ATOM 991 C C . ARG A 1 125 ? 13.389 6.535 -6.931 1.00 90.56 125 ARG A C 1
ATOM 993 O O . ARG A 1 125 ? 14.430 7.106 -6.601 1.00 90.56 125 ARG A O 1
ATOM 1000 N N . PRO A 1 126 ? 12.176 7.035 -6.642 1.00 87.38 126 PRO A N 1
ATOM 1001 C CA . PRO A 1 126 ? 12.006 8.219 -5.809 1.00 87.38 126 PRO A CA 1
ATOM 1002 C C . PRO A 1 126 ? 12.569 7.997 -4.403 1.00 87.38 126 PRO A C 1
ATOM 1004 O O . PRO A 1 126 ? 12.598 6.868 -3.912 1.00 87.38 126 PRO A O 1
ATOM 1007 N N . LEU A 1 127 ? 12.957 9.077 -3.725 1.00 86.00 127 LEU A N 1
ATOM 1008 C CA . LEU A 1 127 ? 13.249 9.008 -2.298 1.00 86.00 127 LEU A CA 1
ATOM 1009 C C . LEU A 1 127 ? 11.955 8.674 -1.547 1.00 86.00 127 LEU A C 1
ATOM 1011 O O . LEU A 1 127 ? 11.006 9.456 -1.551 1.00 86.00 127 LEU A O 1
ATOM 1015 N N . ILE A 1 128 ? 11.919 7.499 -0.925 1.00 84.25 128 ILE A N 1
ATOM 1016 C CA . ILE A 1 128 ? 10.761 7.008 -0.181 1.00 84.25 128 ILE A CA 1
ATOM 1017 C C . ILE A 1 128 ? 11.098 7.082 1.301 1.00 84.25 128 ILE A C 1
ATOM 1019 O O . ILE A 1 128 ? 12.007 6.396 1.759 1.00 84.25 128 ILE A O 1
ATOM 1023 N N . THR A 1 129 ? 10.345 7.877 2.054 1.00 83.38 129 THR A N 1
ATOM 1024 C CA . THR A 1 129 ? 10.473 7.957 3.512 1.00 83.38 129 THR A CA 1
ATOM 1025 C C . THR A 1 129 ? 9.180 7.475 4.138 1.00 83.38 129 THR A C 1
ATOM 1027 O O . THR A 1 129 ? 8.147 8.129 4.019 1.00 83.38 129 THR A O 1
ATOM 1030 N N . VAL A 1 130 ? 9.239 6.327 4.809 1.00 77.25 130 VAL A N 1
ATOM 1031 C CA . VAL A 1 130 ? 8.088 5.753 5.503 1.00 77.25 130 VAL A CA 1
ATOM 1032 C C . VAL A 1 130 ? 8.225 6.039 6.990 1.00 77.25 130 VAL A C 1
ATOM 1034 O O . VAL A 1 130 ? 8.932 5.344 7.714 1.00 77.25 130 VAL A O 1
ATOM 1037 N N . THR A 1 131 ? 7.556 7.088 7.458 1.00 76.12 131 THR A N 1
ATOM 1038 C CA . THR A 1 131 ? 7.438 7.388 8.889 1.00 76.12 131 THR A CA 1
ATOM 1039 C C . THR A 1 131 ? 5.980 7.617 9.260 1.00 76.12 131 THR A C 1
ATOM 1041 O O . THR A 1 131 ? 5.221 8.088 8.413 1.00 76.12 131 THR A O 1
ATOM 1044 N N . PRO A 1 132 ? 5.581 7.346 10.517 1.00 71.44 132 PRO A N 1
ATOM 1045 C CA . PRO A 1 132 ? 4.242 7.685 10.999 1.00 71.44 132 PRO A CA 1
ATOM 1046 C C . PRO A 1 132 ? 3.867 9.145 10.707 1.00 71.44 132 PRO A C 1
ATOM 1048 O O . PRO A 1 132 ? 2.766 9.433 10.259 1.00 71.44 132 PRO A O 1
ATOM 1051 N N . VAL A 1 133 ? 4.832 10.058 10.866 1.00 67.44 133 VAL A N 1
ATOM 1052 C CA . VAL A 1 133 ? 4.649 11.489 10.596 1.00 67.44 133 VAL A CA 1
ATOM 1053 C C . VAL A 1 133 ? 4.519 11.778 9.096 1.00 67.44 133 VAL A C 1
ATOM 1055 O O . VAL A 1 133 ? 3.693 12.590 8.707 1.00 67.44 133 VAL A O 1
ATOM 1058 N N . ALA A 1 134 ? 5.300 11.119 8.231 1.00 65.75 134 ALA A N 1
ATOM 1059 C CA . ALA A 1 134 ? 5.176 11.295 6.782 1.00 65.75 134 ALA A CA 1
ATOM 1060 C C . ALA A 1 134 ? 3.802 10.843 6.267 1.00 65.75 134 ALA A C 1
ATOM 1062 O O . ALA A 1 134 ? 3.273 11.457 5.347 1.00 65.75 134 ALA A O 1
ATOM 1063 N N . PHE A 1 135 ? 3.217 9.808 6.876 1.00 64.38 135 PHE A N 1
ATOM 1064 C CA . PHE A 1 135 ? 1.863 9.357 6.556 1.00 64.38 135 PHE A CA 1
ATOM 1065 C C . PHE A 1 135 ? 0.790 10.326 7.052 1.00 64.38 135 PHE A C 1
ATOM 1067 O O . PHE A 1 135 ? -0.093 10.686 6.278 1.00 64.38 135 PHE A O 1
ATOM 1074 N N . ASP A 1 136 ? 0.913 10.813 8.287 1.00 64.75 136 ASP A N 1
ATOM 1075 C CA . ASP A 1 136 ? 0.014 11.839 8.828 1.00 64.75 136 ASP A CA 1
ATOM 1076 C C . ASP A 1 136 ? 0.042 13.122 7.969 1.00 64.75 136 ASP A C 1
ATOM 1078 O O . ASP A 1 136 ? -0.996 13.669 7.594 1.00 64.75 136 ASP A O 1
ATOM 1082 N N . MET A 1 137 ? 1.239 13.531 7.528 1.00 60.69 137 MET A N 1
ATOM 1083 C CA . MET A 1 137 ? 1.440 14.675 6.634 1.00 60.69 137 MET A CA 1
ATOM 1084 C C . MET A 1 137 ? 0.914 14.456 5.210 1.00 60.69 137 MET A C 1
ATOM 1086 O O . MET A 1 137 ? 0.506 15.423 4.570 1.00 60.69 137 MET A O 1
ATOM 1090 N N . ALA A 1 138 ? 0.936 13.226 4.686 1.00 59.88 138 ALA A N 1
ATOM 1091 C CA . ALA A 1 138 ? 0.639 12.966 3.276 1.00 59.88 138 ALA A CA 1
ATOM 1092 C C . ALA A 1 138 ? -0.783 13.387 2.881 1.00 59.88 138 ALA A C 1
ATOM 1094 O O . ALA A 1 138 ? -1.001 13.858 1.765 1.00 59.88 138 ALA A O 1
ATOM 1095 N N . LEU A 1 139 ? -1.737 13.248 3.800 1.00 57.75 139 LEU A N 1
ATOM 1096 C CA . LEU A 1 139 ? -3.113 13.700 3.603 1.00 57.75 139 LEU A CA 1
ATOM 1097 C C . LEU A 1 139 ? -3.474 14.902 4.478 1.00 57.75 139 LEU A C 1
ATOM 1099 O O . LEU A 1 139 ? -4.521 15.502 4.247 1.00 57.75 139 LEU A O 1
ATOM 1103 N N . ASN A 1 140 ? -2.632 15.245 5.466 1.00 61.66 140 ASN A N 1
ATOM 1104 C CA . ASN A 1 140 ? -2.909 16.250 6.499 1.00 61.66 140 ASN A CA 1
ATOM 1105 C C . ASN A 1 140 ? -4.305 16.070 7.127 1.00 61.66 140 ASN A C 1
ATOM 1107 O O . ASN A 1 140 ? -4.964 17.033 7.511 1.00 61.66 140 ASN A O 1
ATOM 1111 N N . ALA A 1 141 ? -4.796 14.830 7.124 1.00 58.47 141 ALA A N 1
ATOM 1112 C CA . ALA A 1 141 ? -6.187 14.528 7.412 1.00 58.47 141 ALA A CA 1
ATOM 1113 C C . ALA A 1 141 ? -6.374 14.199 8.889 1.00 58.47 141 ALA A C 1
ATOM 1115 O O . ALA A 1 141 ? -7.416 14.497 9.459 1.00 58.47 141 ALA A O 1
ATOM 1116 N N . TYR A 1 142 ? -5.367 13.592 9.515 1.00 61.59 142 TYR A N 1
ATOM 1117 C CA . TYR A 1 142 ? -5.598 12.853 10.740 1.00 61.59 142 TYR A CA 1
ATOM 1118 C C . TYR A 1 142 ? -5.070 13.542 12.006 1.00 61.59 142 TYR A C 1
ATOM 1120 O O . TYR A 1 142 ? -5.661 13.328 13.064 1.00 61.59 142 TYR A O 1
ATOM 1128 N N . ASN A 1 143 ? -4.013 14.370 11.919 1.00 70.44 143 ASN A N 1
ATOM 1129 C CA . ASN A 1 143 ? -3.354 15.030 13.063 1.00 70.44 143 ASN A CA 1
ATOM 1130 C C . ASN A 1 143 ? -3.231 14.089 14.284 1.00 70.44 143 ASN A C 1
ATOM 1132 O O . ASN A 1 143 ? -3.531 14.473 15.422 1.00 70.44 143 ASN A O 1
ATOM 1136 N N . LEU A 1 144 ? -2.878 12.818 14.045 1.00 72.06 144 LEU A N 1
ATOM 1137 C CA . LEU A 1 144 ? -3.028 11.768 15.059 1.00 72.06 144 LEU A CA 1
ATOM 1138 C C . LEU A 1 144 ? -1.996 11.940 16.165 1.00 72.06 144 LEU A C 1
ATOM 1140 O O . LEU A 1 144 ? -0.791 12.001 15.921 1.00 72.06 144 LEU A O 1
ATOM 1144 N N . THR A 1 145 ? -2.472 11.934 17.408 1.00 73.69 145 THR A N 1
ATOM 1145 C CA . THR A 1 145 ? -1.629 11.919 18.604 1.00 73.69 145 THR A CA 1
ATOM 1146 C C . THR A 1 145 ? -1.916 10.648 19.419 1.00 73.69 145 THR A C 1
ATOM 1148 O O . THR A 1 145 ? -2.978 10.545 20.031 1.00 73.69 145 THR A O 1
ATOM 1151 N N . PRO A 1 146 ? -1.003 9.651 19.441 1.00 76.19 146 PRO A N 1
ATOM 1152 C CA . PRO A 1 146 ? 0.282 9.580 18.731 1.00 76.19 146 PRO A CA 1
ATOM 1153 C C . PRO A 1 146 ? 0.133 9.264 17.223 1.00 76.19 146 PRO A C 1
ATOM 1155 O O . PRO A 1 146 ? -0.877 8.686 16.820 1.00 76.19 146 PRO A O 1
ATOM 1158 N N . PRO A 1 147 ? 1.155 9.563 16.393 1.00 78.00 147 PRO A N 1
ATOM 1159 C CA . PRO A 1 147 ? 1.154 9.212 14.974 1.00 78.00 147 PRO A CA 1
ATOM 1160 C C . PRO A 1 147 ? 0.933 7.713 14.731 1.00 78.00 147 PRO A C 1
ATOM 1162 O O . PRO A 1 147 ? 1.521 6.867 15.414 1.00 78.00 147 PRO A O 1
ATOM 1165 N N . LEU A 1 148 ? 0.129 7.369 13.721 1.00 79.06 148 LEU A N 1
ATOM 1166 C CA . LEU A 1 148 ? -0.197 5.977 13.407 1.00 79.06 148 LEU A CA 1
ATOM 1167 C C . LEU A 1 148 ? 1.005 5.244 12.796 1.00 79.06 148 LEU A C 1
ATOM 1169 O O . LEU A 1 148 ? 1.452 5.538 11.687 1.00 79.06 148 LEU A O 1
ATOM 1173 N N . ASN A 1 149 ? 1.518 4.236 13.505 1.00 83.31 149 ASN A N 1
ATOM 1174 C CA . ASN A 1 149 ? 2.507 3.323 12.945 1.00 83.31 149 ASN A CA 1
ATOM 1175 C C . ASN A 1 149 ? 1.832 2.299 12.022 1.00 83.31 149 ASN A C 1
ATOM 1177 O O . ASN A 1 149 ? 1.267 1.310 12.480 1.00 83.31 149 ASN A O 1
ATOM 1181 N N . ILE A 1 150 ? 1.960 2.491 10.714 1.00 85.31 150 ILE A N 1
ATOM 1182 C CA . ILE A 1 150 ? 1.341 1.629 9.697 1.00 85.31 150 ILE A CA 1
ATOM 1183 C C . ILE A 1 150 ? 1.858 0.180 9.680 1.00 85.31 150 ILE A C 1
ATOM 1185 O O . ILE A 1 150 ? 1.221 -0.688 9.101 1.00 85.31 150 ILE A O 1
ATOM 1189 N N . TYR A 1 151 ? 2.993 -0.124 10.313 1.00 87.44 151 TYR A N 1
ATOM 1190 C CA . TYR A 1 151 ? 3.534 -1.488 10.353 1.00 87.44 151 TYR A CA 1
ATOM 1191 C C . TYR A 1 151 ? 3.120 -2.278 11.603 1.00 87.44 151 TYR A C 1
ATOM 1193 O O . TYR A 1 151 ? 3.493 -3.445 11.732 1.00 87.44 151 TYR A O 1
ATOM 1201 N N . CYS A 1 152 ? 2.380 -1.669 12.538 1.00 86.75 152 CYS A N 1
ATOM 1202 C CA . CYS A 1 152 ? 2.164 -2.262 13.862 1.00 86.75 152 CYS A CA 1
ATOM 1203 C C . CYS A 1 152 ? 1.089 -3.356 13.912 1.00 86.75 152 CYS A C 1
ATOM 1205 O O . CYS A 1 152 ? 1.167 -4.234 14.766 1.00 86.75 152 CYS A O 1
ATOM 1207 N N . ASN A 1 153 ? 0.091 -3.315 13.029 1.00 87.81 153 ASN A N 1
ATOM 1208 C CA . ASN A 1 153 ? -0.960 -4.325 12.959 1.00 87.81 153 ASN A CA 1
ATOM 1209 C C . ASN A 1 153 ? -1.621 -4.344 11.575 1.00 87.81 153 ASN A C 1
ATOM 1211 O O . ASN A 1 153 ? -1.459 -3.419 10.778 1.00 87.81 153 ASN A O 1
ATOM 1215 N N . ARG A 1 154 ? -2.419 -5.386 11.319 1.00 89.88 154 ARG A N 1
ATOM 1216 C CA . ARG A 1 154 ? -3.162 -5.594 10.067 1.00 89.88 154 ARG A CA 1
ATOM 1217 C C . ARG A 1 154 ? -4.020 -4.398 9.640 1.00 89.88 154 ARG A C 1
ATOM 1219 O O . ARG A 1 154 ? -4.005 -4.044 8.465 1.00 89.88 154 ARG A O 1
ATOM 1226 N N . LEU A 1 155 ? -4.779 -3.797 10.558 1.00 87.50 155 LEU A N 1
ATOM 1227 C CA . LEU A 1 155 ? -5.691 -2.699 10.224 1.00 87.50 155 LEU A CA 1
ATOM 1228 C C . LEU A 1 155 ? -4.901 -1.439 9.876 1.00 87.50 155 LEU A C 1
ATOM 1230 O O . LEU A 1 155 ? -5.073 -0.904 8.785 1.00 87.50 155 LEU A O 1
ATOM 1234 N N . ALA A 1 156 ? -3.969 -1.035 10.744 1.00 85.00 156 ALA A N 1
ATOM 1235 C CA . ALA A 1 156 ? -3.071 0.096 10.507 1.00 85.00 156 ALA A CA 1
ATOM 1236 C C . ALA A 1 156 ? -2.294 -0.057 9.190 1.00 85.00 156 ALA A C 1
ATOM 1238 O O . ALA A 1 156 ? -2.070 0.920 8.475 1.00 85.00 156 ALA A O 1
ATOM 1239 N N . TYR A 1 157 ? -1.939 -1.294 8.841 1.00 87.12 157 TYR A N 1
ATOM 1240 C CA . TYR A 1 157 ? -1.288 -1.600 7.582 1.00 87.12 157 TYR A CA 1
ATOM 1241 C C . TYR A 1 157 ? -2.175 -1.335 6.371 1.00 87.12 157 TYR A C 1
ATOM 1243 O O . TYR A 1 157 ? -1.741 -0.644 5.455 1.00 87.12 157 TYR A O 1
ATOM 1251 N N . PHE A 1 158 ? -3.406 -1.853 6.348 1.00 85.44 158 PHE A N 1
ATOM 1252 C CA . PHE A 1 158 ? -4.309 -1.676 5.206 1.00 85.44 158 PHE A CA 1
ATOM 1253 C C . PHE A 1 158 ? -4.775 -0.226 5.000 1.00 85.44 158 PHE A C 1
ATOM 1255 O O . PHE A 1 158 ? -5.144 0.126 3.879 1.00 85.44 158 PHE A O 1
ATOM 1262 N N . PHE A 1 159 ? -4.667 0.633 6.017 1.00 77.25 159 PHE A N 1
ATOM 1263 C CA . PHE A 1 159 ? -4.866 2.079 5.868 1.00 77.25 159 PHE A CA 1
ATOM 1264 C C . PHE A 1 159 ? -3.816 2.757 4.982 1.00 77.25 159 PHE A C 1
ATOM 1266 O O . PHE A 1 159 ? -4.144 3.616 4.171 1.00 77.25 159 PHE A O 1
ATOM 1273 N N . SER A 1 160 ? -2.556 2.333 5.059 1.00 70.88 160 SER A N 1
ATOM 1274 C CA . SER A 1 160 ? -1.476 2.937 4.272 1.00 70.88 160 SER A CA 1
ATOM 1275 C C . SER A 1 160 ? -1.667 2.860 2.741 1.00 70.88 160 SER A C 1
ATOM 1277 O O . SER A 1 160 ? -1.559 3.891 2.071 1.00 70.88 160 SER A O 1
ATOM 1279 N N . PRO A 1 161 ? -1.972 1.697 2.130 1.00 63.72 161 PRO A N 1
ATOM 1280 C CA . PRO A 1 161 ? -2.222 1.621 0.695 1.00 63.72 161 PRO A CA 1
ATOM 1281 C C . PRO A 1 161 ? -3.561 2.248 0.288 1.00 63.72 161 PRO A C 1
ATOM 1283 O O . PRO A 1 161 ? -3.692 2.662 -0.865 1.00 63.72 161 PRO A O 1
ATOM 1286 N N . PHE A 1 162 ? -4.528 2.355 1.208 1.00 64.62 162 PHE A N 1
ATOM 1287 C CA . PHE A 1 162 ? -5.748 3.141 1.007 1.00 64.62 162 PHE A CA 1
ATOM 1288 C C . PHE A 1 162 ? -5.402 4.629 0.834 1.00 64.62 162 PHE A C 1
ATOM 1290 O O . PHE A 1 162 ? -5.771 5.231 -0.175 1.00 64.62 162 PHE A O 1
ATOM 1297 N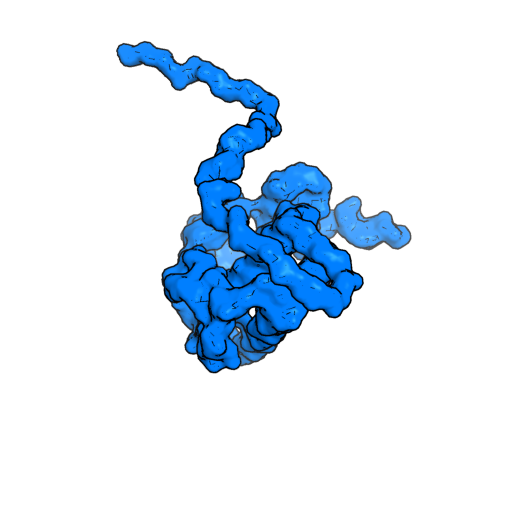 N . ASP A 1 163 ? -4.585 5.189 1.729 1.00 65.50 163 ASP A N 1
ATOM 1298 C CA . ASP A 1 163 ? -4.108 6.576 1.651 1.00 65.50 163 ASP A CA 1
ATOM 1299 C C . ASP A 1 163 ? -3.253 6.832 0.402 1.00 65.50 163 ASP A C 1
ATOM 1301 O O . ASP A 1 163 ? -3.410 7.835 -0.300 1.00 65.50 163 ASP A O 1
ATOM 1305 N N . LEU A 1 164 ? -2.371 5.891 0.063 1.00 65.44 164 LEU A N 1
ATOM 1306 C CA . LEU A 1 164 ? -1.532 5.999 -1.128 1.00 65.44 164 LEU A CA 1
ATOM 1307 C C . LEU A 1 164 ? -2.358 5.954 -2.424 1.00 65.44 164 LEU A C 1
ATOM 1309 O O . LEU A 1 164 ? -2.023 6.627 -3.403 1.00 65.44 164 LEU A O 1
ATOM 1313 N N . PHE A 1 165 ? -3.457 5.196 -2.443 1.00 66.31 165 PHE A N 1
ATOM 1314 C CA . PHE A 1 165 ? -4.412 5.221 -3.550 1.00 66.31 165 PHE A CA 1
ATOM 1315 C C . PHE A 1 165 ? -5.162 6.553 -3.628 1.00 66.31 165 PHE A C 1
ATOM 1317 O O . PHE A 1 165 ? -5.316 7.117 -4.710 1.00 66.31 165 PHE A O 1
ATOM 1324 N N . CYS A 1 166 ? -5.571 7.091 -2.487 1.00 59.12 166 CYS A N 1
ATOM 1325 C CA . CYS A 1 166 ? -6.206 8.395 -2.373 1.00 59.12 166 CYS A CA 1
ATOM 1326 C C . CYS A 1 166 ? -5.347 9.531 -2.966 1.00 59.12 166 CYS A C 1
ATOM 1328 O O . CYS A 1 166 ? -5.851 10.347 -3.740 1.00 59.12 166 CYS A O 1
ATOM 1330 N N . LEU A 1 167 ? -4.029 9.530 -2.737 1.00 63.28 167 LEU A N 1
ATOM 1331 C CA . LEU A 1 167 ? -3.095 10.457 -3.402 1.00 63.28 167 LEU A CA 1
ATOM 1332 C C . LEU A 1 167 ? -3.068 10.293 -4.930 1.00 63.28 167 LEU A C 1
ATOM 1334 O O . LEU A 1 167 ? -2.901 11.261 -5.682 1.00 63.28 167 LEU A O 1
ATOM 1338 N N . LEU A 1 168 ? -3.261 9.065 -5.414 1.00 64.94 168 LEU A N 1
ATOM 1339 C CA . LEU A 1 168 ? -3.371 8.774 -6.840 1.00 64.94 168 LEU A CA 1
ATOM 1340 C C . LEU A 1 168 ? -4.649 9.391 -7.443 1.00 64.94 168 LEU A C 1
ATOM 1342 O O . LEU A 1 168 ? -4.622 9.855 -8.584 1.00 64.94 168 LEU A O 1
ATOM 1346 N N . LEU A 1 169 ? -5.751 9.444 -6.684 1.00 60.03 169 LEU A N 1
ATOM 1347 C CA . LEU A 1 169 ? -7.028 10.033 -7.115 1.00 60.03 169 LEU A CA 1
ATOM 1348 C C . LEU A 1 169 ? -6.976 11.562 -7.262 1.00 60.03 169 LEU A C 1
ATOM 1350 O O . LEU A 1 169 ? -7.641 12.112 -8.143 1.00 60.03 169 LEU A O 1
ATOM 1354 N N . LEU A 1 170 ? -6.157 12.248 -6.457 1.00 58.91 170 LEU A N 1
ATOM 1355 C CA . LEU A 1 170 ? -5.976 13.708 -6.521 1.00 58.91 170 LEU A CA 1
ATOM 1356 C C . LEU A 1 170 ? -5.373 14.178 -7.852 1.00 58.91 170 LEU A C 1
ATOM 1358 O O . LEU A 1 170 ? -5.583 15.310 -8.296 1.00 58.91 170 LEU A O 1
ATOM 1362 N N . ASN A 1 171 ? -4.648 13.295 -8.533 1.00 62.91 171 ASN A N 1
ATOM 1363 C CA . ASN A 1 171 ? -4.005 13.597 -9.799 1.00 62.91 171 ASN A CA 1
ATOM 1364 C C . ASN A 1 171 ? -4.988 13.416 -10.968 1.00 62.91 171 ASN A C 1
ATOM 1366 O O . ASN A 1 171 ? -4.949 12.439 -11.720 1.00 62.91 171 ASN A O 1
ATOM 1370 N N . THR A 1 172 ? -5.846 14.420 -11.175 1.00 53.59 172 THR A N 1
ATOM 1371 C CA . THR A 1 172 ? -6.856 14.472 -12.257 1.00 53.59 172 THR A CA 1
ATOM 1372 C C . THR A 1 172 ? -6.275 14.282 -13.662 1.00 53.59 172 THR A C 1
ATOM 1374 O O . THR A 1 172 ? -6.989 13.870 -14.574 1.00 53.59 172 THR A O 1
ATOM 1377 N N . ARG A 1 173 ? -4.970 14.531 -13.829 1.00 55.19 173 ARG A N 1
ATOM 1378 C CA . ARG A 1 173 ? -4.219 14.426 -15.091 1.00 55.19 173 ARG A CA 1
ATOM 1379 C C . ARG A 1 173 ? -3.674 13.022 -15.391 1.00 55.19 173 ARG A C 1
ATOM 1381 O O . ARG A 1 173 ? -3.126 12.827 -16.477 1.00 55.19 173 ARG A O 1
ATOM 1388 N N . LEU A 1 174 ? -3.802 12.065 -14.468 1.00 61.81 174 LEU A N 1
ATOM 1389 C CA . LEU A 1 174 ? -3.487 10.656 -14.729 1.00 61.81 174 LEU A CA 1
ATOM 1390 C C . LEU A 1 174 ? -4.517 10.052 -15.694 1.00 61.81 174 LEU A C 1
ATOM 1392 O O . LEU A 1 174 ? -5.710 10.338 -15.597 1.00 61.81 174 LEU A O 1
ATOM 1396 N N . LEU A 1 175 ? -4.045 9.208 -16.616 1.00 59.88 175 LEU A N 1
ATOM 1397 C CA . LEU A 1 175 ? -4.868 8.539 -17.629 1.00 59.88 175 LEU A CA 1
ATOM 1398 C C . LEU A 1 175 ? -5.929 7.631 -16.974 1.00 59.88 175 LEU A C 1
ATOM 1400 O O . LEU A 1 175 ? -5.640 6.935 -16.004 1.00 59.88 175 LEU A O 1
ATOM 1404 N N . ASP A 1 176 ? -7.141 7.551 -17.517 1.00 63.62 176 ASP A N 1
ATOM 1405 C CA . ASP A 1 176 ? -8.222 6.776 -16.881 1.00 63.62 176 ASP A CA 1
ATOM 1406 C C . ASP A 1 176 ? -7.931 5.269 -16.789 1.00 63.62 176 ASP A C 1
ATOM 1408 O O . ASP A 1 176 ? -8.287 4.623 -15.802 1.00 63.62 176 ASP A O 1
ATOM 1412 N N . GLY A 1 177 ? -7.192 4.702 -17.750 1.00 60.06 177 GLY A N 1
ATOM 1413 C CA . GLY A 1 177 ? -6.734 3.306 -17.681 1.00 60.06 177 GLY A CA 1
ATOM 1414 C C . GLY A 1 177 ? -5.786 3.028 -16.502 1.00 60.06 177 GLY A C 1
ATOM 1415 O O . GLY A 1 177 ? -5.796 1.941 -15.918 1.00 60.06 177 GLY A O 1
ATOM 1416 N N . ILE A 1 178 ? -5.015 4.038 -16.095 1.00 64.06 178 ILE A N 1
ATOM 1417 C CA . ILE A 1 178 ? -4.107 3.981 -14.946 1.00 64.06 178 ILE A CA 1
ATOM 1418 C C . ILE A 1 178 ? -4.897 3.969 -13.627 1.00 64.06 178 ILE A C 1
ATOM 1420 O O . ILE A 1 178 ? -4.565 3.218 -12.706 1.00 64.06 178 ILE A O 1
ATOM 1424 N N . LYS A 1 179 ? -5.984 4.743 -13.547 1.00 66.69 179 LYS A N 1
ATOM 1425 C CA . LYS A 1 179 ? -6.871 4.766 -12.374 1.00 66.69 179 LYS A CA 1
ATOM 1426 C C . LYS A 1 179 ? -7.608 3.434 -12.204 1.00 66.69 179 LYS A C 1
ATOM 1428 O O . LYS A 1 179 ? -7.597 2.871 -11.114 1.00 66.69 179 LYS A O 1
ATOM 1433 N N . ARG A 1 180 ? -8.154 2.872 -13.294 1.00 67.19 180 ARG A N 1
ATOM 1434 C CA . ARG A 1 180 ? -8.913 1.600 -13.277 1.00 67.19 180 ARG A CA 1
ATOM 1435 C C . ARG A 1 180 ? -8.130 0.430 -12.684 1.00 67.19 180 ARG A C 1
ATOM 1437 O O . ARG A 1 180 ? -8.662 -0.328 -11.886 1.00 67.19 180 ARG A O 1
ATOM 1444 N N . THR A 1 181 ? -6.861 0.285 -13.054 1.00 65.38 181 THR A N 1
ATOM 1445 C CA . THR A 1 181 ? -6.040 -0.844 -12.583 1.00 65.38 181 THR A CA 1
ATOM 1446 C C . THR A 1 181 ? -5.688 -0.745 -11.100 1.00 65.38 181 THR A C 1
ATOM 1448 O O . THR A 1 181 ? -5.568 -1.766 -10.437 1.00 65.38 181 THR A O 1
ATOM 1451 N N . ASN A 1 182 ? -5.574 0.468 -10.557 1.00 74.81 182 ASN A N 1
ATOM 1452 C CA . ASN A 1 182 ? -5.414 0.661 -9.117 1.00 74.81 182 ASN A CA 1
ATOM 1453 C C . ASN A 1 182 ? -6.747 0.541 -8.355 1.00 74.81 182 ASN A C 1
ATOM 1455 O O . ASN A 1 182 ? -6.729 0.189 -7.180 1.00 74.81 182 ASN A O 1
ATOM 1459 N N . ALA A 1 183 ? -7.886 0.779 -9.015 1.00 76.81 183 ALA A N 1
ATOM 1460 C CA . ALA A 1 183 ? -9.208 0.665 -8.400 1.00 76.81 183 ALA A CA 1
ATOM 1461 C C . ALA A 1 183 ? -9.542 -0.772 -7.964 1.00 76.81 183 ALA A C 1
ATOM 1463 O O . ALA A 1 183 ? -10.230 -0.952 -6.968 1.00 76.81 183 ALA A O 1
ATOM 1464 N N . ALA A 1 184 ? -9.026 -1.793 -8.659 1.00 81.12 184 ALA A N 1
ATOM 1465 C CA . ALA A 1 184 ? -9.211 -3.190 -8.258 1.00 81.12 184 ALA A CA 1
ATOM 1466 C C . ALA A 1 184 ? -8.490 -3.520 -6.937 1.00 81.12 184 ALA A C 1
ATOM 1468 O O . ALA A 1 184 ? -9.087 -4.104 -6.036 1.00 81.12 184 ALA A O 1
ATOM 1469 N N . GLU A 1 185 ? -7.224 -3.105 -6.797 1.00 84.19 185 GLU A N 1
ATOM 1470 C CA . GLU A 1 185 ? -6.472 -3.247 -5.539 1.00 84.19 185 GLU A CA 1
ATOM 1471 C C . GLU A 1 185 ? -7.151 -2.462 -4.411 1.00 84.19 185 GLU A C 1
ATOM 1473 O O . GLU A 1 185 ? -7.329 -2.982 -3.312 1.00 84.19 185 GLU A O 1
ATOM 1478 N N . TYR A 1 186 ? -7.587 -1.233 -4.707 1.00 83.56 186 TYR A N 1
ATOM 1479 C CA . TYR A 1 186 ? -8.330 -0.410 -3.762 1.00 83.56 186 TYR A CA 1
ATOM 1480 C C . TYR A 1 186 ? -9.629 -1.079 -3.313 1.00 83.56 186 TYR A C 1
ATOM 1482 O O . TYR A 1 186 ? -9.860 -1.176 -2.118 1.00 83.56 186 TYR A O 1
ATOM 1490 N N . GLY A 1 187 ? -10.442 -1.601 -4.235 1.00 84.75 187 GLY A N 1
ATOM 1491 C CA . GLY A 1 187 ? -11.688 -2.294 -3.904 1.00 84.75 187 GLY A CA 1
ATOM 1492 C C . GLY A 1 187 ? -11.464 -3.514 -3.011 1.00 84.75 187 GLY A C 1
ATOM 1493 O O . GLY A 1 187 ? -12.214 -3.719 -2.061 1.00 84.75 187 GLY A O 1
ATOM 1494 N N . ALA A 1 188 ? -10.396 -4.280 -3.254 1.00 87.88 188 ALA A N 1
ATOM 1495 C CA . ALA A 1 188 ? -10.029 -5.412 -2.407 1.00 87.88 188 ALA A CA 1
ATOM 1496 C C . ALA A 1 188 ? -9.619 -4.972 -0.989 1.00 87.88 188 ALA A C 1
ATOM 1498 O O . ALA A 1 188 ? -10.094 -5.544 -0.011 1.00 87.88 188 ALA A O 1
ATOM 1499 N N . ILE A 1 189 ? -8.783 -3.935 -0.862 1.00 87.94 189 ILE A N 1
ATOM 1500 C CA . ILE A 1 189 ? -8.399 -3.366 0.442 1.00 87.94 189 ILE A CA 1
ATOM 1501 C C . ILE A 1 189 ? -9.626 -2.792 1.160 1.00 87.94 189 ILE A C 1
ATOM 1503 O O . ILE A 1 189 ? -9.817 -3.042 2.349 1.00 87.94 189 ILE A O 1
ATOM 1507 N N . ASN A 1 190 ? -10.482 -2.076 0.430 1.00 85.88 190 ASN A N 1
ATOM 1508 C CA . ASN A 1 190 ? -11.698 -1.466 0.952 1.00 85.88 190 ASN A CA 1
ATOM 1509 C C . ASN A 1 190 ? -12.650 -2.533 1.508 1.00 85.88 190 ASN A C 1
ATOM 1511 O O . ASN A 1 190 ? -13.134 -2.399 2.624 1.00 85.88 190 ASN A O 1
ATOM 1515 N N . ALA A 1 191 ? -12.844 -3.641 0.786 1.00 88.25 191 ALA A N 1
ATOM 1516 C CA . ALA A 1 191 ? -13.655 -4.765 1.250 1.00 88.25 191 ALA A CA 1
ATOM 1517 C C . ALA A 1 191 ? -13.096 -5.416 2.528 1.00 88.25 191 ALA A C 1
ATOM 1519 O O . ALA A 1 191 ? -13.862 -5.783 3.416 1.00 88.25 191 ALA A O 1
ATOM 1520 N N . LEU A 1 192 ? -11.769 -5.542 2.645 1.00 89.56 192 LEU A N 1
ATOM 1521 C CA . LEU A 1 192 ? -11.123 -6.107 3.836 1.00 89.56 192 LEU A CA 1
ATOM 1522 C C . LEU A 1 192 ? -11.247 -5.190 5.055 1.00 89.56 192 LEU A C 1
ATOM 1524 O O . LEU A 1 192 ? -11.498 -5.673 6.154 1.00 89.56 192 LEU A O 1
ATOM 1528 N N . LEU A 1 193 ? -11.080 -3.882 4.867 1.00 89.38 193 LEU A N 1
ATOM 1529 C CA . LEU A 1 193 ? -11.253 -2.898 5.933 1.00 89.38 193 LEU A CA 1
ATOM 1530 C C . LEU A 1 193 ? -12.725 -2.773 6.356 1.00 89.38 193 LEU A C 1
ATOM 1532 O O . LEU A 1 193 ? -13.006 -2.668 7.547 1.00 89.38 193 LEU A O 1
ATOM 1536 N N . PHE A 1 194 ? -13.666 -2.863 5.412 1.00 89.69 194 PHE A N 1
ATOM 1537 C CA . PHE A 1 194 ? -15.101 -2.779 5.693 1.00 89.69 194 PHE A CA 1
ATOM 1538 C C . PHE A 1 194 ? -15.579 -3.872 6.664 1.00 89.69 194 PHE A C 1
ATOM 1540 O O . PHE A 1 194 ? -16.423 -3.616 7.519 1.00 89.69 194 PHE A O 1
ATOM 1547 N N . GLN A 1 195 ? -14.977 -5.067 6.621 1.00 90.56 195 GLN A N 1
ATOM 1548 C CA . GLN A 1 195 ? -15.248 -6.139 7.595 1.00 90.56 195 GLN A CA 1
ATOM 1549 C C . GLN A 1 195 ? -14.930 -5.741 9.046 1.00 90.56 195 GLN A C 1
ATOM 1551 O O . GLN A 1 195 ? -15.414 -6.370 9.983 1.00 90.56 195 GLN A O 1
ATOM 1556 N N . SER A 1 196 ? -14.109 -4.711 9.240 1.00 91.31 196 SER A N 1
ATOM 1557 C CA . SER A 1 196 ? -13.690 -4.191 10.539 1.00 91.31 196 SER A CA 1
ATOM 1558 C C . SER A 1 196 ? -14.093 -2.727 10.723 1.00 91.31 196 SER A C 1
ATOM 1560 O O . SER A 1 196 ? -13.477 -2.028 11.520 1.00 91.31 196 SER A O 1
ATOM 1562 N N . VAL A 1 197 ? -15.127 -2.249 10.014 1.00 90.88 197 VAL A N 1
ATOM 1563 C CA . VAL A 1 197 ? -15.518 -0.825 9.993 1.00 90.88 197 VAL A CA 1
ATOM 1564 C C . VAL A 1 197 ? -15.734 -0.234 11.396 1.00 90.88 197 VAL A C 1
ATOM 1566 O O . VAL A 1 197 ? -15.307 0.884 11.665 1.00 90.88 197 VAL A O 1
ATOM 1569 N N . ASN A 1 198 ? -16.308 -1.012 12.319 1.00 92.94 198 ASN A N 1
ATOM 1570 C CA . ASN A 1 198 ? -16.579 -0.592 13.701 1.00 92.94 198 ASN A CA 1
ATOM 1571 C C . ASN A 1 198 ? -15.435 -0.914 14.680 1.00 92.94 198 ASN A C 1
ATOM 1573 O O . ASN A 1 198 ? -15.548 -0.659 15.877 1.00 92.94 198 ASN A O 1
ATOM 1577 N N . THR A 1 199 ? -14.343 -1.508 14.203 1.00 93.62 199 THR A N 1
ATOM 1578 C CA . THR A 1 199 ? -13.191 -1.876 15.028 1.00 93.62 199 THR A CA 1
ATOM 1579 C C . THR A 1 199 ? -12.269 -0.674 15.191 1.00 93.62 199 THR A C 1
ATOM 1581 O O . THR A 1 199 ? -11.998 0.042 14.227 1.00 93.62 199 THR A O 1
ATOM 1584 N N . THR A 1 200 ? -11.773 -0.442 16.406 1.00 91.12 200 THR A N 1
ATOM 1585 C CA . THR A 1 200 ? -10.757 0.584 16.669 1.00 91.12 200 THR A CA 1
ATOM 1586 C C . THR A 1 200 ? -9.416 0.194 16.054 1.00 91.12 200 THR A C 1
ATOM 1588 O O . THR A 1 200 ? -9.098 -0.990 15.937 1.00 91.12 200 THR A O 1
ATOM 1591 N N . VAL A 1 201 ? -8.621 1.186 15.645 1.00 87.00 201 VAL A N 1
ATOM 1592 C CA . VAL A 1 201 ? -7.284 0.970 15.073 1.00 87.00 201 VAL A CA 1
ATOM 1593 C C . VAL A 1 201 ? -6.226 1.434 16.072 1.00 87.00 201 VAL A C 1
ATOM 1595 O O . VAL A 1 201 ? -5.897 2.623 16.104 1.00 87.00 201 VAL A O 1
ATOM 1598 N N . PRO A 1 202 ? -5.654 0.530 16.889 1.00 83.56 202 PRO A N 1
ATOM 1599 C CA . PRO A 1 202 ? -4.612 0.900 17.835 1.00 83.56 202 PRO A CA 1
ATOM 1600 C C . PRO A 1 202 ? -3.403 1.532 17.127 1.00 83.56 202 PRO A C 1
ATOM 1602 O O . PRO A 1 202 ? -3.043 1.088 16.030 1.00 83.56 202 PRO A O 1
ATOM 1605 N N . PRO A 1 203 ? -2.747 2.535 17.740 1.00 79.56 203 PRO A N 1
ATOM 1606 C CA . PRO A 1 203 ? -3.000 3.086 19.080 1.00 79.56 203 PRO A CA 1
ATOM 1607 C C . PRO A 1 203 ? -4.093 4.170 19.133 1.00 79.56 203 PRO A C 1
ATOM 1609 O O . PRO A 1 203 ? -4.291 4.781 20.179 1.00 79.56 203 PRO A O 1
ATOM 1612 N N . THR A 1 204 ? -4.782 4.449 18.026 1.00 79.75 204 THR A N 1
ATOM 1613 C CA . THR A 1 204 ? -5.832 5.473 17.991 1.00 79.75 204 THR A CA 1
ATOM 1614 C C . THR A 1 204 ? -7.112 4.974 18.664 1.00 79.75 204 THR A C 1
ATOM 1616 O O . THR A 1 204 ? -7.392 3.774 18.700 1.00 79.75 204 THR A O 1
ATOM 1619 N N . THR A 1 205 ? -7.927 5.903 19.160 1.00 87.00 205 THR A N 1
ATOM 1620 C CA . THR A 1 205 ? -9.295 5.625 19.629 1.00 87.00 205 THR A CA 1
ATOM 1621 C C . THR A 1 205 ? -10.318 5.619 18.489 1.00 87.00 205 THR A C 1
ATOM 1623 O O . THR A 1 205 ? -11.499 5.367 18.720 1.00 87.00 205 THR A O 1
ATOM 1626 N N . LEU A 1 206 ? -9.878 5.890 17.256 1.00 87.38 206 LEU A N 1
ATOM 1627 C CA . LEU A 1 206 ? -10.729 5.982 16.078 1.00 87.38 206 LEU A CA 1
ATOM 1628 C C . LEU A 1 206 ? -11.024 4.593 15.511 1.00 87.38 206 LEU A C 1
ATOM 1630 O O . LEU A 1 206 ? -10.165 3.706 15.495 1.00 87.38 206 LEU A O 1
ATOM 1634 N N . THR A 1 207 ? -12.250 4.411 15.022 1.00 90.81 207 THR A N 1
ATOM 1635 C CA . THR A 1 207 ? -12.622 3.209 14.271 1.00 90.81 207 THR A CA 1
ATOM 1636 C C . THR A 1 207 ? -12.090 3.256 12.842 1.00 90.81 207 THR A C 1
ATOM 1638 O O . THR A 1 207 ? -11.731 4.322 12.332 1.00 90.81 207 THR A O 1
ATOM 1641 N N . VAL A 1 208 ? -12.084 2.107 12.162 1.00 89.19 208 VAL A N 1
ATOM 1642 C CA . VAL A 1 208 ? -11.799 2.037 10.723 1.00 89.19 208 VAL A CA 1
ATOM 1643 C C . VAL A 1 208 ? -12.736 2.973 9.938 1.00 89.19 208 VAL A C 1
ATOM 1645 O O . VAL A 1 208 ? -12.291 3.712 9.058 1.00 89.19 208 VAL A O 1
ATOM 1648 N N . GLY A 1 209 ? -14.025 3.014 10.283 1.00 88.50 209 GLY A N 1
ATOM 1649 C CA . GLY A 1 209 ? -14.995 3.924 9.671 1.00 88.50 209 GLY A CA 1
ATOM 1650 C C . GLY A 1 209 ? -14.640 5.397 9.884 1.00 88.50 209 GLY A C 1
ATOM 1651 O O . GLY A 1 209 ? -14.666 6.180 8.937 1.00 88.50 209 GLY A O 1
ATOM 1652 N N . ASN A 1 210 ? -14.227 5.777 11.099 1.00 88.75 210 ASN A N 1
ATOM 1653 C CA . ASN A 1 210 ? -13.799 7.151 11.376 1.00 88.75 210 ASN A CA 1
ATOM 1654 C C . ASN A 1 210 ? -12.568 7.536 10.554 1.00 88.75 210 ASN A C 1
ATOM 1656 O O . ASN A 1 210 ? -12.573 8.579 9.907 1.00 88.75 210 ASN A O 1
ATOM 1660 N N . LEU A 1 211 ? -11.529 6.695 10.559 1.00 85.12 211 LEU A N 1
ATOM 1661 C CA . LEU A 1 211 ? -10.297 6.980 9.826 1.00 85.12 211 LEU A CA 1
ATOM 1662 C C . LEU A 1 211 ? -10.562 7.102 8.322 1.00 85.12 211 LEU A C 1
ATOM 1664 O O . LEU A 1 211 ? -10.132 8.071 7.711 1.00 85.12 211 LEU A O 1
ATOM 1668 N N . THR A 1 212 ? -11.323 6.185 7.726 1.00 85.56 212 THR A N 1
ATOM 1669 C CA . THR A 1 212 ? -11.608 6.238 6.280 1.00 85.56 212 THR A CA 1
ATOM 1670 C C . THR A 1 212 ? -12.440 7.445 5.868 1.00 85.56 212 THR A C 1
ATOM 1672 O O . THR A 1 212 ? -12.212 7.993 4.789 1.00 85.56 212 THR A O 1
ATOM 1675 N N . ASN A 1 213 ? -13.368 7.896 6.715 1.00 85.50 213 ASN A N 1
ATOM 1676 C CA . ASN A 1 213 ? -14.119 9.124 6.466 1.00 85.50 213 ASN A CA 1
ATOM 1677 C C . ASN A 1 213 ? -13.217 10.361 6.571 1.00 85.50 213 ASN A C 1
ATOM 1679 O O . ASN A 1 213 ? -13.263 11.213 5.688 1.00 85.50 213 ASN A O 1
ATOM 1683 N N . ILE A 1 214 ? -12.332 10.422 7.572 1.00 82.88 214 ILE A N 1
ATOM 1684 C CA . ILE A 1 214 ? -11.363 11.519 7.725 1.00 82.88 214 ILE A CA 1
ATOM 1685 C C . ILE A 1 214 ? -10.431 11.610 6.507 1.00 82.88 214 ILE A C 1
ATOM 1687 O O . ILE A 1 214 ? -10.220 12.697 5.965 1.00 82.88 214 ILE A O 1
ATOM 1691 N N . THR A 1 215 ? -9.897 10.489 6.007 1.00 80.06 215 THR A N 1
ATOM 1692 C CA . THR A 1 215 ? -9.103 10.533 4.769 1.00 80.06 215 THR A CA 1
ATOM 1693 C C . THR A 1 215 ? -9.948 10.910 3.565 1.00 80.06 215 THR A C 1
ATOM 1695 O O . THR A 1 215 ? -9.473 11.681 2.732 1.00 80.06 215 THR A O 1
ATOM 1698 N N . ALA A 1 216 ? -11.184 10.421 3.445 1.00 80.31 216 ALA A N 1
ATOM 1699 C CA . ALA A 1 216 ? -12.063 10.816 2.349 1.00 80.31 216 ALA A CA 1
ATOM 1700 C C . ALA A 1 216 ? -12.301 12.336 2.333 1.00 80.31 216 ALA A C 1
ATOM 1702 O O . ALA A 1 216 ? -12.176 12.965 1.280 1.00 80.31 216 ALA A O 1
ATOM 1703 N N . GLU A 1 217 ? -12.542 12.942 3.496 1.00 80.62 217 GLU A N 1
ATOM 1704 C CA . GLU A 1 217 ? -12.633 14.394 3.667 1.00 80.62 217 GLU A CA 1
ATOM 1705 C C . GLU A 1 217 ? -11.338 15.097 3.246 1.00 80.62 217 GLU A C 1
ATOM 1707 O O . GLU A 1 217 ? -11.384 16.002 2.409 1.00 80.62 217 GLU A O 1
ATOM 1712 N N . GLY A 1 218 ? -10.178 14.637 3.726 1.00 78.69 218 GLY A N 1
ATOM 1713 C CA . GLY A 1 218 ? -8.874 15.187 3.337 1.00 78.69 218 GLY A CA 1
ATOM 1714 C C . GLY A 1 218 ? -8.636 15.143 1.823 1.00 78.69 218 GLY A C 1
ATOM 1715 O O . GLY A 1 218 ? -8.220 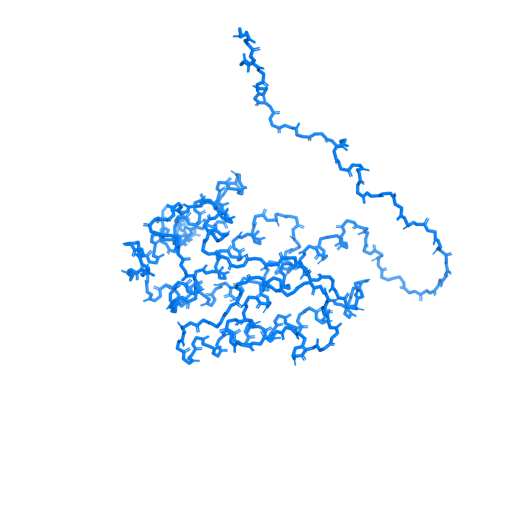16.129 1.212 1.00 78.69 218 GLY A O 1
ATOM 1716 N N . VAL A 1 219 ? -8.985 14.031 1.173 1.00 76.88 219 VAL A N 1
ATOM 1717 C CA . VAL A 1 219 ? -8.892 13.870 -0.287 1.00 76.88 219 VAL A CA 1
ATOM 1718 C C . VAL A 1 219 ? -9.860 14.796 -1.014 1.00 76.88 219 VAL A C 1
ATOM 1720 O O . VAL A 1 219 ? -9.512 15.357 -2.051 1.00 76.88 219 VAL A O 1
ATOM 1723 N N . ASN A 1 220 ? -11.066 14.996 -0.492 1.00 78.25 220 ASN A N 1
ATOM 1724 C CA . ASN A 1 220 ? -12.035 15.908 -1.094 1.00 78.25 220 ASN A CA 1
ATOM 1725 C C . ASN A 1 220 ? -11.564 17.365 -0.998 1.00 78.25 220 ASN A C 1
ATOM 1727 O O . ASN A 1 220 ? -11.620 18.087 -1.997 1.00 78.25 220 ASN A O 1
ATOM 1731 N N . VAL A 1 221 ? -11.011 17.767 0.151 1.00 78.44 221 VAL A N 1
ATOM 1732 C CA . VAL A 1 221 ? -10.412 19.094 0.363 1.00 78.44 221 VAL A CA 1
ATOM 1733 C C . VAL A 1 221 ? -9.249 19.321 -0.605 1.00 78.44 221 VAL A C 1
ATOM 1735 O O . VAL A 1 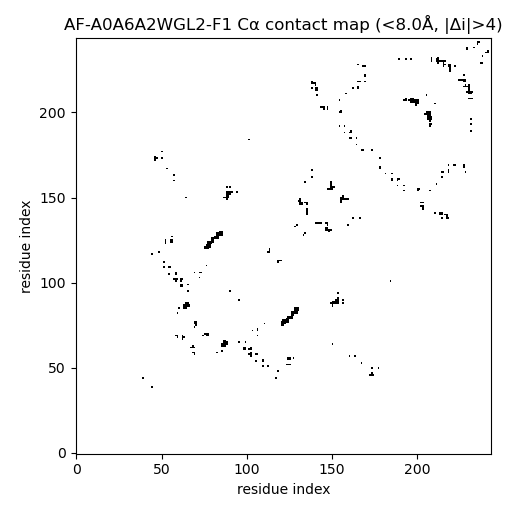221 ? -9.237 20.303 -1.351 1.00 78.44 221 VAL A O 1
ATOM 1738 N N . LEU A 1 222 ? -8.300 18.382 -0.672 1.00 74.00 222 LEU A N 1
ATOM 1739 C CA . LEU A 1 222 ? -7.155 18.468 -1.586 1.00 74.00 222 LEU A CA 1
ATOM 1740 C C . LEU A 1 222 ? -7.582 18.401 -3.064 1.00 74.00 222 LEU A C 1
ATOM 1742 O O . LEU A 1 222 ? -6.975 19.035 -3.931 1.00 74.00 222 LEU A O 1
ATOM 1746 N N . GLY A 1 223 ? -8.653 17.662 -3.355 1.00 72.06 223 GLY A N 1
ATOM 1747 C CA . GLY A 1 223 ? -9.257 17.498 -4.676 1.00 72.06 223 GLY A CA 1
ATOM 1748 C C . GLY A 1 223 ? -10.076 18.700 -5.157 1.00 72.06 223 GLY A C 1
ATOM 1749 O O . GLY A 1 223 ? -10.500 18.714 -6.320 1.00 72.06 223 GLY A O 1
ATOM 1750 N N . ARG A 1 224 ? -10.251 19.714 -4.297 1.00 74.75 224 ARG A N 1
ATOM 1751 C CA . ARG A 1 224 ? -10.960 20.988 -4.502 1.00 74.75 224 ARG A CA 1
ATOM 1752 C C . ARG A 1 224 ? -12.459 20.862 -4.779 1.00 74.75 224 ARG A C 1
ATOM 1754 O O . ARG A 1 224 ? -13.259 21.358 -4.001 1.00 74.75 224 ARG A O 1
ATOM 1761 N N . CYS A 1 225 ? -12.852 20.271 -5.908 1.00 72.88 225 CYS A N 1
ATOM 1762 C CA . CYS A 1 225 ? -14.245 20.276 -6.371 1.00 72.88 225 CYS A CA 1
ATOM 1763 C C . CYS A 1 225 ? -14.821 18.864 -6.514 1.00 72.88 225 CYS A C 1
ATOM 1765 O O . CYS A 1 225 ? -14.243 18.016 -7.203 1.00 72.88 225 CYS A O 1
ATOM 1767 N N . GLY A 1 226 ? -16.025 18.669 -5.971 1.00 73.31 226 GLY A N 1
ATOM 1768 C CA . GLY A 1 226 ? -16.779 17.414 -6.022 1.00 73.31 226 GLY A CA 1
ATOM 1769 C C . GLY A 1 226 ? -16.250 16.338 -5.070 1.00 73.31 226 GLY A C 1
ATOM 1770 O O . GLY A 1 226 ? -15.144 16.448 -4.548 1.00 73.31 226 GLY A O 1
ATOM 1771 N N . ALA A 1 227 ? -17.037 15.278 -4.878 1.00 75.81 227 ALA A N 1
ATOM 1772 C CA . ALA A 1 227 ? -16.61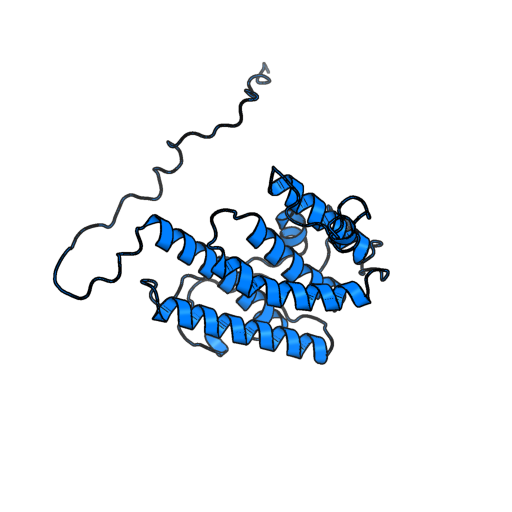9 14.109 -4.110 1.00 75.81 227 ALA A CA 1
ATOM 1773 C C . ALA A 1 227 ? -15.618 13.277 -4.930 1.00 75.81 227 ALA A C 1
ATOM 1775 O O . ALA A 1 227 ? -15.930 12.791 -6.018 1.00 75.81 227 ALA A O 1
ATOM 1776 N N . LYS A 1 228 ? -14.383 13.173 -4.438 1.00 77.44 228 LYS A N 1
ATOM 1777 C CA . LYS A 1 228 ? -13.314 12.317 -4.977 1.00 77.44 228 LYS A CA 1
ATOM 1778 C C . LYS A 1 228 ? -13.274 10.966 -4.280 1.00 77.44 228 LYS A C 1
ATOM 1780 O O . LYS A 1 228 ? -12.918 9.974 -4.909 1.00 77.44 228 LYS A O 1
ATOM 1785 N N . ASN A 1 229 ? -13.618 10.956 -3.000 1.00 76.62 229 ASN A N 1
ATOM 1786 C CA . ASN A 1 229 ? -13.743 9.773 -2.173 1.00 76.62 229 ASN A CA 1
ATOM 1787 C C . ASN A 1 229 ? -14.944 9.973 -1.239 1.00 76.62 229 ASN A C 1
ATOM 1789 O O . ASN A 1 229 ? -15.088 11.036 -0.638 1.00 76.62 229 ASN A O 1
ATOM 1793 N N . GLU A 1 230 ? -15.823 8.981 -1.159 1.00 77.25 230 GLU A N 1
ATOM 1794 C CA . GLU A 1 230 ? -17.045 9.036 -0.346 1.00 77.25 230 GLU A CA 1
ATOM 1795 C C . GLU A 1 230 ? -16.830 8.472 1.069 1.00 77.25 230 GLU A C 1
ATOM 1797 O O . GLU A 1 230 ? -17.675 8.667 1.937 1.00 77.25 230 GLU A O 1
ATOM 1802 N N . GLY A 1 231 ? -15.689 7.821 1.324 1.00 78.75 231 GLY A N 1
ATOM 1803 C CA . GLY A 1 231 ? -15.441 7.088 2.565 1.00 78.75 231 GLY A CA 1
ATOM 1804 C C . GLY A 1 231 ? -16.100 5.706 2.562 1.00 78.75 231 GLY A C 1
ATOM 1805 O O . GLY A 1 231 ? -16.608 5.242 1.541 1.00 78.75 231 GLY A O 1
ATOM 1806 N N . MET A 1 232 ? -16.053 5.013 3.703 1.00 83.19 232 MET A N 1
ATOM 1807 C CA . MET A 1 232 ? -16.711 3.704 3.858 1.00 83.19 232 MET A CA 1
ATOM 1808 C C . MET A 1 232 ? -18.152 3.815 4.339 1.00 83.19 232 MET A C 1
ATOM 1810 O O . MET A 1 232 ? -18.958 2.929 4.061 1.00 83.19 232 MET A O 1
ATOM 1814 N N . ILE A 1 233 ? -18.470 4.878 5.079 1.00 78.69 233 ILE A N 1
ATOM 1815 C CA . ILE A 1 233 ? -19.813 5.132 5.595 1.00 78.69 233 ILE A CA 1
ATOM 1816 C C . ILE A 1 233 ? -20.327 6.381 4.899 1.00 78.69 233 ILE A C 1
ATOM 1818 O O . ILE A 1 233 ? -19.971 7.502 5.267 1.00 78.69 233 ILE A O 1
ATOM 1822 N N . VAL A 1 234 ? -21.166 6.165 3.889 1.00 76.50 234 VAL A N 1
ATOM 1823 C CA . VAL A 1 234 ? -21.730 7.234 3.067 1.00 76.50 234 VAL A CA 1
ATOM 1824 C C . VAL A 1 234 ? -23.153 7.532 3.544 1.00 76.50 234 VAL A C 1
ATOM 1826 O O . VAL A 1 234 ? -23.961 6.607 3.649 1.00 76.50 234 VAL A O 1
ATOM 1829 N N . PRO A 1 235 ? -23.509 8.800 3.822 1.00 71.06 235 PRO A N 1
ATOM 1830 C CA . PRO A 1 235 ? -24.898 9.171 4.060 1.00 71.06 235 PRO A CA 1
ATOM 1831 C C . PRO A 1 235 ? -25.777 8.760 2.874 1.00 71.06 235 PRO A C 1
ATOM 1833 O O . PRO A 1 235 ? -25.393 8.966 1.722 1.00 71.06 235 PRO A O 1
ATOM 1836 N N . LEU A 1 236 ? -26.987 8.259 3.138 1.00 70.75 236 LEU A N 1
ATOM 1837 C CA . LEU A 1 236 ? -27.963 7.847 2.112 1.00 70.75 236 LEU A CA 1
ATOM 1838 C C . LEU A 1 236 ? -28.167 8.900 1.009 1.00 70.75 236 LEU A C 1
ATOM 1840 O O . LEU A 1 236 ? -28.449 8.572 -0.138 1.00 70.75 236 LEU A O 1
ATOM 1844 N N . GLN A 1 237 ? -28.026 10.186 1.339 1.00 68.31 237 GLN A N 1
ATOM 1845 C CA . GLN A 1 237 ? -28.191 11.285 0.393 1.00 68.31 237 GLN A CA 1
ATOM 1846 C C . GLN A 1 237 ? -27.057 11.404 -0.633 1.00 68.31 237 GLN A C 1
ATOM 1848 O O . GLN A 1 237 ? -27.276 12.000 -1.686 1.00 68.31 237 GLN A O 1
ATOM 1853 N N . LEU A 1 238 ? -25.878 10.878 -0.308 1.00 68.31 238 LEU A N 1
ATOM 1854 C CA . LEU A 1 238 ? -24.662 10.921 -1.119 1.00 68.31 238 LEU A CA 1
ATOM 1855 C C . LEU A 1 238 ? -24.316 9.549 -1.713 1.00 68.31 238 LEU A C 1
ATOM 1857 O O . LEU A 1 238 ? -23.562 9.488 -2.678 1.00 68.31 238 LEU A O 1
ATOM 1861 N N . GLY A 1 239 ? -24.878 8.473 -1.157 1.00 65.25 239 GLY A N 1
ATOM 1862 C CA . GLY A 1 239 ? -24.630 7.106 -1.595 1.00 65.25 239 GLY A CA 1
ATOM 1863 C C . GLY A 1 239 ? -25.232 6.778 -2.960 1.00 65.25 239 GLY A C 1
ATOM 1864 O O . GLY A 1 239 ? -26.207 7.383 -3.418 1.00 65.25 239 GLY A O 1
ATOM 1865 N N . ALA A 1 240 ? -24.671 5.748 -3.595 1.00 65.44 240 ALA A N 1
ATOM 1866 C CA . ALA A 1 240 ? -25.161 5.211 -4.865 1.00 65.44 240 ALA A CA 1
ATOM 1867 C C . ALA A 1 240 ? -26.634 4.755 -4.806 1.00 65.44 240 ALA A C 1
ATOM 1869 O O . ALA A 1 240 ? -27.315 4.748 -5.829 1.00 65.44 240 ALA A O 1
ATOM 1870 N N . GLU A 1 241 ? -27.139 4.442 -3.611 1.00 62.03 241 GLU A N 1
ATOM 1871 C CA . GLU A 1 241 ? -28.502 3.959 -3.349 1.00 62.03 241 GLU A CA 1
ATOM 1872 C C . GLU A 1 241 ? -29.601 4.979 -3.689 1.00 62.03 241 GLU A C 1
ATOM 1874 O O . GLU A 1 241 ? -30.746 4.600 -3.904 1.00 62.03 241 GLU A O 1
ATOM 1879 N N . LYS A 1 242 ? -29.263 6.269 -3.813 1.00 51.06 242 LYS A N 1
ATOM 1880 C CA . LYS A 1 242 ? -30.196 7.320 -4.251 1.00 51.06 242 LYS A CA 1
ATOM 1881 C C . LYS A 1 242 ? -30.308 7.488 -5.771 1.00 51.06 242 LYS A C 1
ATOM 1883 O O . LYS A 1 242 ? -31.064 8.345 -6.224 1.00 51.06 242 LYS A O 1
ATOM 1888 N N . LYS A 1 243 ? -29.501 6.758 -6.549 1.00 48.09 243 LYS A N 1
ATOM 1889 C CA . LYS A 1 243 ? -29.462 6.829 -8.022 1.00 48.09 243 LYS A CA 1
ATOM 1890 C C . LYS A 1 243 ? -30.150 5.640 -8.708 1.00 48.09 243 LYS A C 1
ATOM 1892 O O . LYS A 1 243 ? -29.952 5.469 -9.911 1.00 48.09 243 LYS A O 1
ATOM 1897 N N . LEU A 1 244 ? -30.908 4.834 -7.963 1.00 42.91 244 LEU A N 1
ATOM 1898 C CA . LEU A 1 244 ? -31.763 3.769 -8.497 1.00 42.91 244 LEU A CA 1
ATOM 1899 C C . LEU A 1 244 ? -33.188 4.274 -8.726 1.00 42.91 244 LEU A C 1
ATOM 1901 O O . LEU A 1 244 ? -33.685 5.029 -7.861 1.00 42.91 244 LEU A O 1
#

Sequence (244 aa):
MKSYIENYDVSGRFTSRDLRGFGRRLLVGQTTATTRFPAIGGFHLARIELFVQLLIVKTEFFLRSIGLQINNISPGLVQGPDPIRATNATVDILTRRIIEQFALSNVRRIRAIVNRTLLNAPLQRPLITVTPVAFDMALNAYNLTPPLNIYCNRLAYFFSPFDLFCLLLLNTRLLDGIKRTNAAEYGAINALLFQSVNTTVPPTTLTVGNLTNITAEGVNVLGRCGAKNEGMIVPLQLGAEKKL

Radius of gyration: 20.78 Å; Cα contacts (8 Å, |Δi|>4): 262; chains: 1; bounding box: 52×63×60 Å

Organism: Hibiscus syriacus (NCBI:txid106335)

pLDDT: mean 72.74, std 21.9, range [23.84, 96.56]

Solvent-accessible surface area (backbone atoms only — not comparable to full-atom values): 14655 Å² total; per-residue (Å²): 141,79,86,89,87,85,84,83,75,93,65,96,68,90,67,89,71,80,70,65,84,82,76,82,88,89,86,87,84,89,87,82,90,89,80,88,65,82,77,72,51,73,73,56,48,54,44,50,50,54,48,51,42,54,48,48,54,54,28,40,52,38,24,22,30,74,75,44,47,64,53,81,79,41,68,62,49,57,41,67,66,78,58,41,73,61,50,62,42,47,55,54,73,66,58,51,52,54,38,48,53,53,21,53,53,43,53,52,47,54,52,51,47,37,76,74,49,94,52,64,73,55,34,76,44,64,89,42,69,52,44,34,62,50,57,37,58,72,56,66,42,64,82,49,85,72,55,59,54,42,43,71,32,55,65,37,33,56,48,50,62,51,52,55,48,49,61,57,64,57,44,78,80,53,58,68,73,63,52,54,66,50,46,56,59,46,51,53,50,49,56,60,48,55,78,39,30,85,38,63,39,76,93,49,91,46,25,43,36,54,51,40,37,38,46,15,51,28,43,19,62,75,44,69,68,66,85,76,44,70,42,77,73,54,58,68,91,77,30,75,80,66,77,113

InterPro domains:
  IPR052965 Pigment-associated catalase-like [PTHR31694] (47-159)